Protein AF-A0A2E8DZT0-F1 (afdb_monomer_lite)

Sequence (198 aa):
MDDFVIEVHQVPEGKALTGFEVYEPGVETRVVQIRKRWEPTYAYCPECTNTTEYDGRWKEHRQRRMGPDDYRQRFKQKECADSPTGWTNQCLNCGFELKDTETEEVKKEEDRGEDAEIEWMNTGYMYEGGWWLGIDKIKEMLKTGNSSVVEINFAFVIEGQTRLLPYDKLREVVKTKTILNREGSNDLGFPIHIFRTL

Foldseek 3Di:
DDDDDDDDDDQPPQWDDDPHDIGHDDDPPDDPPPPDPPDDPDQADPPPDDQWDQDPVVRDIDGDDDDPVRSVQQWDWDADPPDPVRIWIAHPPPRDTPVPPPPPPPPCPPPPPFPEAEAEDADFDDDPQWTKDAPVVLVVLLVVCVPDPTWYWYWYCDPNFIWTATSVLSVVCVVVVVWDDDPPDSMITHHRVNIDTD

Secondary structure (DSSP, 8-state):
------PPPPPPTT-EEETTEEEPPPP-------------S-SS-TTT---EEEETTTTEEEE----TTTTS--EEEEE-TTSTTSEEEEETTT--BGGGS----------SS--EEEEEE---EEETTEEEEEHHHHHHHHHHHHH-SSEEEEEEEETTEEEEEEHHHHHHHHHHT-SEE-TT-SEEEEEGGGSEE-

pLDDT: mean 73.6, std 14.79, range [34.88, 89.56]

Structure (mmCIF, N/CA/C/O backbone):
data_AF-A0A2E8DZT0-F1
#
_entry.id   AF-A0A2E8DZT0-F1
#
loop_
_atom_site.group_PDB
_atom_site.id
_atom_site.type_symbol
_atom_site.label_atom_id
_atom_site.label_alt_id
_atom_site.label_comp_id
_atom_site.label_asym_id
_atom_site.label_entity_id
_atom_site.label_seq_id
_atom_site.pdbx_PDB_ins_code
_atom_site.Cartn_x
_atom_site.Cartn_y
_atom_site.Cartn_z
_atom_site.occupancy
_atom_site.B_iso_or_equiv
_atom_site.auth_seq_id
_atom_site.auth_comp_id
_atom_site.auth_asym_id
_atom_site.auth_atom_id
_atom_site.pdbx_PDB_model_num
ATOM 1 N N . MET A 1 1 ? 7.345 35.639 17.636 1.00 43.62 1 MET A N 1
ATOM 2 C CA . MET A 1 1 ? 7.108 35.139 16.271 1.00 43.62 1 MET A CA 1
ATOM 3 C C . MET A 1 1 ? 8.197 35.779 15.454 1.00 43.62 1 MET A C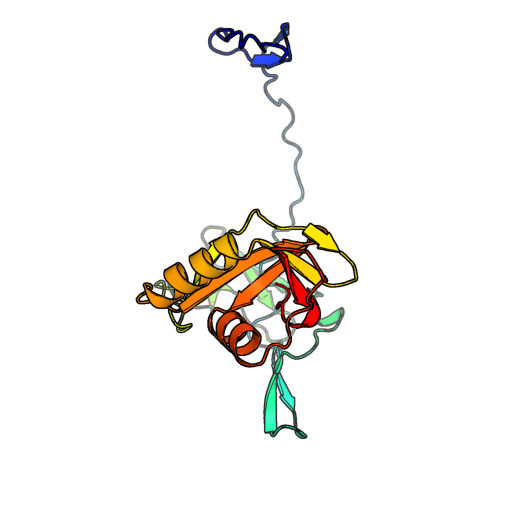 1
ATOM 5 O O . MET A 1 1 ? 8.195 36.997 15.370 1.00 43.62 1 MET A O 1
ATOM 9 N N . ASP A 1 2 ? 9.177 34.991 15.026 1.00 51.59 2 ASP A N 1
ATOM 10 C CA . ASP A 1 2 ? 10.263 35.495 14.191 1.00 51.59 2 ASP A CA 1
ATOM 11 C C . ASP A 1 2 ? 9.775 35.465 12.744 1.00 51.59 2 ASP A C 1
ATOM 13 O O . ASP A 1 2 ? 9.387 34.412 12.232 1.00 51.59 2 ASP A O 1
ATOM 17 N N . ASP A 1 3 ? 9.720 36.640 12.125 1.00 60.50 3 ASP A N 1
ATOM 18 C CA . ASP A 1 3 ? 9.336 36.803 10.730 1.00 60.50 3 ASP A CA 1
ATOM 19 C C . ASP A 1 3 ? 10.474 36.280 9.842 1.00 60.50 3 ASP A C 1
ATOM 21 O O . ASP A 1 3 ? 11.579 36.824 9.837 1.00 60.50 3 ASP A O 1
ATOM 25 N N . PHE A 1 4 ? 10.225 35.210 9.085 1.00 59.91 4 PHE A N 1
ATOM 26 C CA . PHE A 1 4 ? 11.164 34.739 8.069 1.00 59.91 4 PHE A CA 1
ATOM 27 C C . PHE A 1 4 ? 10.953 35.532 6.777 1.00 59.91 4 PHE A C 1
ATOM 29 O O . PHE A 1 4 ? 9.862 35.537 6.206 1.00 59.91 4 PHE A O 1
ATOM 36 N N . VAL A 1 5 ? 12.012 36.186 6.302 1.00 69.62 5 VAL A N 1
ATOM 37 C CA . VAL A 1 5 ? 12.033 36.880 5.010 1.00 69.62 5 VAL A CA 1
ATOM 38 C C . VAL A 1 5 ? 12.418 35.870 3.929 1.00 69.62 5 VAL A C 1
ATOM 40 O O . VAL A 1 5 ? 13.497 35.285 3.978 1.00 69.62 5 VAL A O 1
ATOM 43 N N . ILE A 1 6 ? 11.528 35.642 2.962 1.00 69.88 6 ILE A N 1
ATOM 44 C CA . ILE A 1 6 ? 11.823 34.820 1.783 1.00 69.88 6 ILE A CA 1
ATOM 45 C C . ILE A 1 6 ? 12.498 35.718 0.742 1.00 69.88 6 ILE A C 1
ATOM 47 O O . ILE A 1 6 ? 11.845 36.572 0.144 1.00 69.88 6 ILE A O 1
ATOM 51 N N . GLU A 1 7 ? 13.794 35.515 0.512 1.00 71.25 7 GLU A N 1
ATOM 52 C CA . GLU A 1 7 ? 14.537 36.166 -0.570 1.00 71.25 7 GLU A CA 1
ATOM 53 C C . GLU A 1 7 ? 14.559 35.260 -1.810 1.00 71.25 7 GLU A C 1
ATOM 55 O O . GLU A 1 7 ? 14.970 34.101 -1.753 1.00 71.25 7 GLU A O 1
ATOM 60 N N . VAL A 1 8 ? 14.081 35.777 -2.946 1.00 72.25 8 VAL A N 1
ATOM 61 C CA . VAL A 1 8 ? 14.081 35.064 -4.233 1.00 72.25 8 VAL A CA 1
ATOM 62 C C . VAL A 1 8 ? 15.253 35.567 -5.068 1.00 72.25 8 VAL A C 1
ATOM 64 O O . VAL A 1 8 ? 15.279 36.730 -5.466 1.00 72.25 8 VAL A O 1
ATOM 67 N N . HIS A 1 9 ? 16.205 34.687 -5.377 1.00 73.69 9 HIS A N 1
ATOM 68 C CA . HIS A 1 9 ? 17.336 35.004 -6.249 1.00 73.69 9 HIS A CA 1
ATOM 69 C C . HIS A 1 9 ? 17.108 34.452 -7.659 1.00 73.69 9 HIS A C 1
ATOM 71 O O . HIS A 1 9 ? 16.819 33.268 -7.835 1.00 73.69 9 HIS A O 1
ATOM 77 N N . GLN A 1 10 ? 17.257 35.306 -8.676 1.00 76.50 10 GLN A N 1
ATOM 78 C CA . GLN A 1 10 ? 17.245 34.865 -10.071 1.00 76.50 10 GLN A CA 1
ATOM 79 C C . GLN A 1 10 ? 18.545 34.128 -10.408 1.00 76.50 10 GLN A C 1
ATOM 81 O O . GLN A 1 10 ? 19.638 34.667 -10.234 1.00 76.50 10 GLN A O 1
ATOM 86 N N . VAL A 1 11 ? 18.412 32.909 -10.931 1.00 80.31 11 VAL A N 1
ATOM 87 C CA . VAL A 1 11 ? 19.536 32.135 -11.468 1.00 80.31 11 VAL A CA 1
ATOM 88 C C . VAL A 1 11 ? 19.815 32.595 -12.906 1.00 80.31 11 VAL A C 1
ATOM 90 O O . VAL A 1 11 ? 18.888 32.580 -13.719 1.00 80.31 11 VAL A O 1
ATOM 93 N N . PRO A 1 12 ? 21.053 33.003 -13.251 1.00 81.94 12 PRO A N 1
ATOM 94 C CA . PRO A 1 12 ? 21.423 33.311 -14.630 1.00 81.94 12 PRO A CA 1
ATOM 95 C C . PRO A 1 12 ? 21.226 32.107 -15.560 1.00 81.94 12 PRO A C 1
ATOM 97 O O . PRO A 1 12 ? 21.465 30.963 -15.170 1.00 81.94 12 PRO A O 1
ATOM 100 N N . GLU A 1 13 ? 20.826 32.367 -16.803 1.00 78.81 13 GLU A N 1
ATOM 101 C CA . GLU A 1 13 ? 20.536 31.327 -17.793 1.00 78.81 13 GLU A CA 1
ATOM 102 C C . GLU A 1 13 ? 21.761 30.425 -18.044 1.00 78.81 13 GLU A C 1
ATOM 104 O O . GLU A 1 13 ? 22.881 30.903 -18.232 1.00 78.81 13 GLU A O 1
ATOM 109 N N . GLY A 1 14 ? 21.555 29.104 -17.996 1.00 78.62 14 GLY A N 1
ATOM 110 C CA . GLY A 1 14 ? 22.617 28.104 -18.165 1.00 78.62 14 GLY A CA 1
ATOM 111 C C . GLY A 1 14 ? 23.501 27.861 -16.934 1.00 78.62 14 GLY A C 1
ATOM 112 O O . GLY A 1 14 ? 24.445 27.076 -17.021 1.00 78.62 14 GLY A O 1
ATOM 113 N N . LYS A 1 15 ? 23.211 28.497 -15.791 1.00 82.38 15 LYS A N 1
ATOM 114 C CA . LYS A 1 15 ? 23.936 28.305 -14.525 1.00 82.38 15 LYS A CA 1
ATOM 115 C C . LYS A 1 15 ? 23.040 27.694 -13.448 1.00 82.38 15 LYS A C 1
ATOM 117 O O . LYS A 1 15 ? 21.821 27.659 -13.584 1.00 82.38 15 LYS A O 1
ATOM 122 N N . ALA A 1 16 ? 23.649 27.194 -12.380 1.00 80.25 16 ALA A N 1
ATOM 123 C CA . ALA A 1 16 ? 22.968 26.671 -11.200 1.00 80.25 16 ALA A CA 1
ATOM 124 C C . ALA A 1 16 ? 23.445 27.411 -9.939 1.00 80.25 16 ALA A C 1
ATOM 126 O O . ALA A 1 16 ? 24.497 28.048 -9.949 1.00 80.25 16 ALA A O 1
ATOM 127 N N . LEU A 1 17 ? 22.659 27.359 -8.863 1.00 79.50 17 LEU A N 1
ATOM 128 C CA . LEU A 1 17 ? 22.934 28.051 -7.599 1.00 79.50 17 LEU A CA 1
ATOM 129 C C . LEU A 1 17 ? 22.958 27.049 -6.439 1.00 79.50 17 LEU A C 1
ATOM 131 O O . LEU A 1 17 ? 22.038 26.244 -6.304 1.00 79.50 17 LEU A O 1
ATOM 135 N N . THR A 1 18 ? 23.991 27.123 -5.598 1.00 78.31 18 THR A N 1
ATOM 136 C CA . THR A 1 18 ? 24.073 26.407 -4.314 1.00 78.31 18 THR A CA 1
ATOM 137 C C . THR A 1 18 ? 24.255 27.440 -3.208 1.00 78.31 18 THR A C 1
ATOM 139 O O . THR A 1 18 ? 25.305 28.071 -3.104 1.00 78.31 18 THR A O 1
ATOM 142 N N . GLY A 1 19 ? 23.220 27.658 -2.393 1.00 78.00 19 GLY A N 1
ATOM 143 C CA . GLY A 1 19 ? 23.197 28.789 -1.461 1.00 78.00 19 GLY A CA 1
ATOM 144 C C . GLY A 1 19 ? 23.222 30.116 -2.226 1.00 78.00 19 GLY A C 1
ATOM 145 O O . GLY A 1 19 ? 22.255 30.440 -2.909 1.00 78.00 19 GLY A O 1
ATOM 146 N N . PHE A 1 20 ? 24.341 30.843 -2.148 1.00 75.56 20 PHE A N 1
ATOM 147 C CA . PHE A 1 20 ? 24.574 32.104 -2.872 1.00 75.56 20 PHE A CA 1
ATOM 148 C C . PHE A 1 20 ? 25.614 31.984 -3.997 1.00 75.56 20 PHE A C 1
ATOM 150 O O . PHE A 1 20 ? 25.881 32.956 -4.703 1.00 75.56 20 PHE A O 1
ATOM 157 N N . GLU A 1 21 ? 26.223 30.810 -4.172 1.00 78.75 21 GLU A N 1
ATOM 158 C CA . GLU A 1 21 ? 27.282 30.604 -5.156 1.00 78.75 21 GLU A CA 1
ATOM 159 C C . GLU A 1 21 ? 26.706 30.099 -6.480 1.00 78.75 21 GLU A C 1
ATOM 161 O O . GLU A 1 21 ? 26.074 29.040 -6.549 1.00 78.75 21 GLU A O 1
ATOM 166 N N . VAL A 1 22 ? 26.935 30.871 -7.544 1.00 84.12 22 VAL A N 1
ATOM 167 C CA . VAL A 1 22 ? 26.553 30.508 -8.911 1.00 84.12 22 VAL A CA 1
ATOM 168 C C . VAL A 1 22 ? 27.652 29.636 -9.519 1.00 84.12 22 VAL A C 1
ATOM 170 O O . VAL A 1 22 ? 28.806 30.058 -9.583 1.00 84.12 22 VAL A O 1
ATOM 173 N N . TYR A 1 23 ? 27.298 28.455 -10.023 1.00 81.94 23 TYR A N 1
ATOM 174 C CA . TYR A 1 23 ? 28.223 27.537 -10.688 1.00 81.94 23 TYR A CA 1
ATOM 175 C C . TYR A 1 23 ? 27.718 27.115 -12.072 1.00 81.94 23 TYR A C 1
ATOM 177 O O . TYR A 1 23 ? 26.523 27.157 -12.370 1.00 81.94 23 TYR A O 1
ATOM 185 N N . GLU A 1 24 ? 28.647 26.720 -12.942 1.00 83.50 24 GLU A N 1
ATOM 186 C CA . GLU A 1 24 ? 28.322 26.126 -14.240 1.00 83.50 24 GLU A CA 1
ATOM 187 C C . GLU A 1 24 ? 28.098 24.619 -14.059 1.00 83.50 24 GLU A C 1
ATOM 189 O O . GLU A 1 24 ? 28.984 23.942 -13.525 1.00 83.50 24 GLU A O 1
ATOM 194 N N . PRO A 1 25 ? 26.933 24.072 -14.459 1.00 75.12 25 PRO A N 1
ATOM 195 C CA . PRO A 1 25 ? 26.688 22.640 -14.388 1.00 75.12 25 PRO A CA 1
ATOM 196 C C . PRO A 1 25 ? 27.746 21.905 -15.210 1.00 75.12 25 PRO A C 1
ATOM 198 O O . PRO A 1 25 ? 27.914 22.161 -16.404 1.00 75.12 25 PRO A O 1
ATOM 201 N N . GLY A 1 26 ? 28.480 20.993 -14.574 1.00 69.44 26 GLY A N 1
ATOM 202 C CA . GLY A 1 26 ? 29.454 20.172 -15.279 1.00 69.44 26 GLY A CA 1
ATOM 203 C C . GLY A 1 26 ? 28.753 19.287 -16.307 1.00 69.44 26 GLY A C 1
ATOM 204 O O . GLY A 1 26 ? 27.810 18.574 -15.976 1.00 69.44 26 GLY A O 1
ATOM 205 N N . VAL A 1 27 ? 29.226 19.304 -17.552 1.00 65.94 27 VAL A N 1
ATOM 206 C CA . VAL A 1 27 ? 28.805 18.319 -18.552 1.00 65.94 27 VAL A CA 1
ATOM 207 C C . VAL A 1 27 ? 29.527 17.015 -18.223 1.00 65.94 27 VAL A C 1
ATOM 209 O O . VAL A 1 27 ? 30.761 16.973 -18.206 1.00 65.94 27 VAL A O 1
ATOM 212 N N . GLU A 1 28 ? 28.785 15.954 -17.909 1.00 56.44 28 GLU A N 1
ATOM 213 C CA . GLU A 1 28 ? 29.367 14.647 -17.601 1.00 56.44 28 GLU A CA 1
ATOM 214 C C . GLU A 1 28 ? 30.136 14.111 -18.824 1.00 56.44 28 GLU A C 1
ATOM 216 O O . GLU A 1 28 ? 29.568 13.583 -19.774 1.00 56.44 28 GLU A O 1
ATOM 221 N N . THR A 1 29 ? 31.464 14.248 -18.817 1.00 56.12 29 THR A N 1
ATOM 222 C CA . THR A 1 29 ? 32.358 13.789 -19.903 1.00 56.12 29 THR A CA 1
ATOM 223 C C . THR A 1 29 ? 32.642 12.288 -19.859 1.00 56.12 29 THR A C 1
ATOM 225 O O . THR A 1 29 ? 33.289 11.743 -20.755 1.00 56.12 29 THR A O 1
ATOM 228 N N . ARG A 1 30 ? 32.182 11.595 -18.814 1.00 47.62 30 ARG A N 1
ATOM 229 C CA . ARG A 1 30 ? 32.402 10.165 -18.611 1.00 47.62 30 ARG A CA 1
ATOM 230 C C . ARG A 1 30 ? 31.068 9.452 -18.572 1.00 47.62 30 ARG A C 1
ATOM 232 O O . ARG A 1 30 ? 30.427 9.369 -17.532 1.00 47.62 30 ARG A O 1
ATOM 239 N N . VAL A 1 31 ? 30.703 8.862 -19.704 1.00 45.91 31 VAL A N 1
ATOM 240 C CA . VAL A 1 31 ? 29.687 7.815 -19.728 1.00 45.91 31 VAL A CA 1
ATOM 241 C C . VAL A 1 31 ? 30.276 6.641 -18.951 1.00 45.91 31 VAL A C 1
ATOM 243 O O . VAL A 1 31 ? 31.167 5.940 -19.436 1.00 45.91 31 VAL A O 1
ATOM 246 N N . VAL A 1 32 ? 29.844 6.448 -17.706 1.00 39.53 32 VAL A N 1
ATOM 247 C CA . VAL A 1 32 ? 30.122 5.197 -17.007 1.00 39.53 32 VAL A CA 1
ATOM 248 C C . VAL A 1 32 ? 29.414 4.128 -17.823 1.00 39.53 32 VAL A C 1
ATOM 250 O O . VAL A 1 32 ? 28.187 4.113 -17.906 1.00 39.53 32 VAL A O 1
ATOM 253 N N . GLN A 1 33 ? 30.181 3.257 -18.474 1.00 39.47 33 GLN A N 1
ATOM 254 C CA . GLN A 1 33 ? 29.630 2.079 -19.121 1.00 39.47 33 GLN A CA 1
ATOM 255 C C . GLN A 1 33 ? 29.142 1.155 -18.003 1.00 39.47 33 GLN A C 1
ATOM 257 O O . GLN A 1 33 ? 29.853 0.264 -17.539 1.00 39.47 33 GLN A O 1
ATOM 262 N N . ILE A 1 34 ? 27.935 1.416 -17.502 1.00 38.16 34 ILE A N 1
ATOM 263 C CA . ILE A 1 34 ? 27.258 0.506 -16.597 1.00 38.16 34 ILE A CA 1
ATOM 264 C C . ILE A 1 34 ? 27.076 -0.765 -17.420 1.00 38.16 34 ILE A C 1
ATOM 266 O O . ILE A 1 34 ? 26.310 -0.782 -18.384 1.00 38.16 34 ILE A O 1
ATOM 270 N N . ARG A 1 35 ? 27.795 -1.837 -17.071 1.00 36.00 35 ARG A N 1
ATOM 271 C CA . ARG A 1 35 ? 27.464 -3.192 -17.523 1.00 36.00 35 ARG A CA 1
ATOM 272 C C . ARG A 1 35 ? 26.126 -3.570 -16.888 1.00 36.00 35 ARG A C 1
ATOM 274 O O . ARG A 1 35 ? 26.078 -4.377 -15.967 1.00 36.00 35 ARG A O 1
ATOM 281 N N . LYS A 1 36 ? 25.033 -2.949 -17.337 1.00 37.38 36 LYS A N 1
ATOM 282 C CA . LYS A 1 36 ? 23.689 -3.410 -17.018 1.00 37.38 36 LYS A CA 1
ATOM 283 C C . LYS A 1 36 ? 23.528 -4.724 -17.765 1.00 37.38 36 LYS A C 1
ATOM 285 O O . LYS A 1 36 ? 23.373 -4.736 -18.984 1.00 37.38 36 LYS A O 1
ATOM 290 N N . ARG A 1 37 ? 23.591 -5.843 -17.041 1.00 39.31 37 ARG A N 1
ATOM 291 C CA . ARG A 1 37 ? 22.771 -6.980 -17.447 1.00 39.31 37 ARG A CA 1
ATOM 292 C C . ARG A 1 37 ? 21.345 -6.454 -17.395 1.00 39.31 37 ARG A C 1
ATOM 294 O O . ARG A 1 37 ? 20.893 -6.020 -16.340 1.00 39.31 37 ARG A O 1
ATOM 301 N N . TRP A 1 38 ? 20.691 -6.405 -18.546 1.00 40.94 38 TRP A N 1
ATOM 302 C CA . TRP A 1 38 ? 19.252 -6.210 -18.610 1.00 40.94 38 TRP A CA 1
ATOM 303 C C . TRP A 1 38 ? 18.625 -7.500 -18.093 1.00 40.94 38 TRP A C 1
ATOM 305 O O . TRP A 1 38 ? 18.271 -8.395 -18.854 1.00 40.94 38 TRP A O 1
ATOM 315 N N . GLU A 1 39 ? 18.636 -7.647 -16.773 1.00 43.00 39 GLU A N 1
ATOM 316 C CA . GLU A 1 39 ? 17.892 -8.694 -16.101 1.00 43.00 39 GLU A CA 1
ATOM 317 C C . GLU A 1 39 ? 16.410 -8.355 -16.299 1.00 43.00 39 GLU A C 1
ATOM 319 O O . GLU A 1 39 ? 16.024 -7.199 -16.093 1.00 43.00 39 GLU A O 1
ATOM 324 N N . PRO A 1 40 ? 15.586 -9.298 -16.785 1.00 43.41 40 PRO A N 1
ATOM 325 C CA . PRO A 1 40 ? 14.164 -9.049 -16.951 1.00 43.41 40 PRO A CA 1
ATOM 326 C C . PRO A 1 40 ? 13.554 -8.581 -15.622 1.00 43.41 40 PRO A C 1
ATOM 328 O O . PRO A 1 40 ? 13.905 -9.082 -14.555 1.00 43.41 40 PRO A O 1
ATOM 331 N N . THR A 1 41 ? 12.622 -7.628 -15.700 1.00 49.66 41 THR A N 1
ATOM 332 C CA . THR A 1 41 ? 11.851 -7.087 -14.563 1.00 49.66 41 THR A CA 1
ATOM 333 C C . THR A 1 41 ? 11.038 -8.155 -13.827 1.00 49.66 41 THR A C 1
ATOM 335 O O . THR A 1 41 ? 10.632 -7.942 -12.687 1.00 49.66 41 THR A O 1
ATOM 338 N N . TYR A 1 42 ? 10.825 -9.316 -14.451 1.00 52.22 42 TYR A N 1
ATOM 339 C CA . TYR A 1 42 ? 10.207 -10.478 -13.829 1.00 52.22 42 TYR A CA 1
ATOM 340 C C . TYR A 1 42 ? 11.255 -11.299 -13.072 1.00 52.22 42 TYR A C 1
ATOM 342 O O . TYR A 1 42 ? 12.209 -11.827 -13.644 1.00 52.22 42 TYR A O 1
ATOM 350 N N . ALA A 1 43 ? 11.053 -11.431 -11.760 1.00 58.62 43 ALA A N 1
ATOM 351 C CA . ALA A 1 43 ? 11.957 -12.156 -10.871 1.00 58.62 43 ALA A CA 1
ATOM 352 C C . ALA A 1 43 ? 11.944 -13.690 -11.075 1.00 58.62 43 ALA A C 1
ATOM 354 O O . ALA A 1 43 ? 12.769 -14.385 -10.487 1.00 58.62 43 ALA A O 1
ATOM 355 N N . TYR A 1 44 ? 11.028 -14.215 -11.899 1.00 68.62 44 TYR A N 1
ATOM 356 C CA . TYR A 1 44 ? 10.800 -15.642 -12.141 1.00 68.62 44 TYR A CA 1
ATOM 357 C C . TYR A 1 44 ? 10.283 -15.909 -13.570 1.00 68.62 44 TYR A C 1
ATOM 359 O O . TYR A 1 44 ? 9.916 -14.979 -14.287 1.00 68.62 44 TYR A O 1
ATOM 367 N N . CYS A 1 45 ? 10.265 -17.176 -14.008 1.00 76.44 45 CYS A N 1
ATOM 368 C CA . CYS A 1 45 ? 9.683 -17.563 -15.299 1.00 76.44 45 CYS A CA 1
ATOM 369 C C . CYS A 1 45 ? 8.164 -17.741 -15.160 1.00 76.44 45 CYS A C 1
ATOM 371 O O . CYS A 1 45 ? 7.751 -18.544 -14.325 1.00 76.44 45 CYS A O 1
ATOM 373 N N . PRO A 1 46 ? 7.337 -17.051 -15.966 1.00 74.12 46 PRO A N 1
ATOM 374 C CA . PRO A 1 46 ? 5.881 -17.099 -15.813 1.00 74.12 46 PRO A CA 1
ATOM 375 C C . PRO A 1 46 ? 5.303 -18.497 -16.072 1.00 74.12 46 PRO A C 1
ATOM 377 O O . PRO A 1 46 ? 4.319 -18.870 -15.449 1.00 74.12 46 PRO A O 1
ATOM 380 N N . GLU A 1 47 ? 5.951 -19.286 -16.931 1.00 77.81 47 GLU A N 1
ATOM 381 C CA . GLU A 1 47 ? 5.424 -20.581 -17.366 1.00 77.81 47 GLU A CA 1
ATOM 382 C C . GLU A 1 47 ? 5.717 -21.722 -16.381 1.00 77.81 47 GLU A C 1
ATOM 384 O O . GLU A 1 47 ? 4.904 -22.619 -16.187 1.00 77.81 47 GLU A O 1
ATOM 389 N N . CYS A 1 48 ? 6.903 -21.730 -15.764 1.00 77.81 48 CYS A N 1
ATOM 390 C CA . CYS A 1 48 ? 7.337 -22.861 -14.935 1.00 77.81 48 CYS A CA 1
ATOM 391 C C . CYS A 1 48 ? 7.457 -22.553 -13.443 1.00 77.81 48 CYS A C 1
ATOM 393 O O . CYS A 1 48 ? 7.723 -23.466 -12.660 1.00 77.81 48 CYS A O 1
ATOM 395 N N . THR A 1 49 ? 7.321 -21.291 -13.032 1.00 78.62 49 THR A N 1
ATOM 396 C CA . THR A 1 49 ? 7.395 -20.923 -11.619 1.00 78.62 49 THR A CA 1
ATOM 397 C C . THR A 1 49 ? 5.995 -20.808 -11.026 1.00 78.62 49 THR A C 1
ATOM 399 O O . THR A 1 49 ? 5.268 -19.858 -11.294 1.00 78.62 49 THR A O 1
ATOM 402 N N . ASN A 1 50 ? 5.642 -21.745 -10.144 1.00 78.88 50 ASN A N 1
ATOM 403 C CA . ASN A 1 50 ? 4.383 -21.686 -9.401 1.00 78.88 50 ASN A CA 1
ATOM 404 C C . ASN A 1 50 ? 4.431 -20.582 -8.334 1.00 78.88 50 ASN A C 1
ATOM 406 O O . ASN A 1 50 ? 5.233 -20.635 -7.397 1.00 78.88 50 ASN A O 1
ATOM 410 N N . THR A 1 51 ? 3.539 -19.602 -8.448 1.00 80.19 51 THR A N 1
ATOM 411 C CA . THR A 1 51 ? 3.387 -18.493 -7.488 1.00 80.19 51 THR A CA 1
ATOM 412 C C . THR A 1 51 ? 2.308 -18.759 -6.438 1.00 80.19 51 THR A C 1
ATOM 414 O O . THR A 1 51 ? 2.249 -18.073 -5.418 1.00 80.19 51 THR A O 1
ATOM 417 N N . THR A 1 52 ? 1.480 -19.783 -6.647 1.00 83.38 52 THR A N 1
ATOM 418 C CA . THR A 1 52 ? 0.404 -20.187 -5.737 1.00 83.38 52 THR A CA 1
ATOM 419 C C . THR A 1 52 ? 0.535 -21.652 -5.335 1.00 83.38 52 THR A C 1
ATOM 421 O O . THR A 1 52 ? 1.126 -22.471 -6.040 1.00 83.38 52 THR A O 1
ATOM 424 N N . GLU A 1 53 ? 0.004 -21.980 -4.162 1.00 83.06 53 GLU A N 1
ATOM 425 C CA . GLU A 1 53 ? -0.109 -23.345 -3.657 1.00 83.06 53 GLU A CA 1
ATOM 426 C C . GLU A 1 53 ? -1.515 -23.582 -3.097 1.00 83.06 53 GLU A C 1
ATOM 428 O O . GLU A 1 53 ? -2.170 -22.657 -2.614 1.00 83.06 53 GLU A O 1
ATOM 433 N N . TYR A 1 54 ? -1.993 -24.823 -3.176 1.00 81.81 54 TYR A N 1
ATOM 434 C CA . TYR A 1 54 ? -3.282 -25.197 -2.602 1.00 81.81 54 TYR A CA 1
ATOM 435 C C . TYR A 1 54 ? -3.124 -25.532 -1.117 1.00 81.81 54 TYR A C 1
ATOM 437 O O . TYR A 1 54 ? -2.394 -26.457 -0.749 1.00 81.81 54 TYR A O 1
ATOM 445 N N . ASP A 1 55 ? -3.828 -24.797 -0.261 1.00 77.56 55 ASP A N 1
ATOM 446 C CA . ASP A 1 55 ? -3.878 -25.053 1.171 1.00 77.56 55 ASP A CA 1
ATOM 447 C C . ASP A 1 55 ? -4.958 -26.096 1.479 1.00 77.56 55 ASP A C 1
ATOM 449 O O . ASP A 1 55 ? -6.151 -25.800 1.545 1.00 77.56 55 ASP A O 1
ATOM 453 N N . GLY A 1 56 ? -4.540 -27.342 1.708 1.00 78.12 56 GLY A N 1
ATOM 454 C CA . GLY A 1 56 ? -5.458 -28.440 2.022 1.00 78.12 56 GLY A CA 1
ATOM 455 C C . GLY A 1 56 ? -6.237 -28.272 3.334 1.00 78.12 56 GLY A C 1
ATOM 456 O O . GLY A 1 56 ? -7.261 -28.932 3.513 1.00 78.12 56 GLY A O 1
ATOM 457 N N . ARG A 1 57 ? -5.790 -27.397 4.246 1.00 70.38 57 ARG A N 1
ATOM 458 C CA . ARG A 1 57 ? -6.463 -27.138 5.526 1.00 70.38 57 ARG A CA 1
ATOM 459 C C . ARG A 1 57 ? -7.634 -26.175 5.361 1.00 70.38 57 ARG A C 1
ATOM 461 O O . ARG A 1 57 ? -8.673 -26.386 5.982 1.00 70.38 57 ARG A O 1
ATOM 468 N N . TRP A 1 58 ? -7.461 -25.151 4.530 1.00 66.06 58 TRP A N 1
ATOM 469 C CA . TRP A 1 58 ? -8.463 -24.106 4.291 1.00 66.06 58 TRP A CA 1
ATOM 470 C C . TRP A 1 58 ? -9.218 -24.278 2.966 1.00 66.06 58 TRP A C 1
ATOM 472 O O . TRP A 1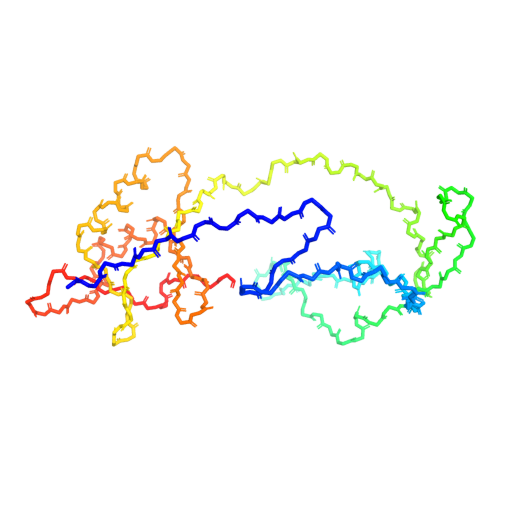 58 ? -10.219 -23.609 2.741 1.00 66.06 58 TRP A O 1
ATOM 482 N N . LYS A 1 59 ? -8.804 -25.251 2.143 1.00 79.12 59 LYS A N 1
ATOM 483 C CA . LYS A 1 59 ? -9.361 -25.569 0.819 1.00 79.12 59 LYS A CA 1
ATOM 484 C C . LYS A 1 59 ? -9.345 -24.380 -0.146 1.00 79.12 59 LYS A C 1
ATOM 486 O O . LYS A 1 59 ? -10.270 -24.206 -0.934 1.00 79.12 59 LYS A O 1
ATOM 491 N N . GLU A 1 60 ? -8.286 -23.582 -0.095 1.00 73.12 60 GLU A N 1
ATOM 492 C CA . GLU A 1 60 ? -8.119 -22.388 -0.925 1.00 73.12 60 GLU A CA 1
ATOM 493 C C . GLU A 1 60 ? -6.736 -22.346 -1.581 1.00 73.12 60 GLU A C 1
ATOM 495 O O . GLU A 1 60 ? -5.781 -22.960 -1.103 1.00 73.12 60 GLU A O 1
ATOM 500 N N . HIS A 1 61 ? -6.625 -21.615 -2.690 1.00 71.12 61 HIS A N 1
ATOM 501 C CA . HIS A 1 61 ? -5.334 -21.294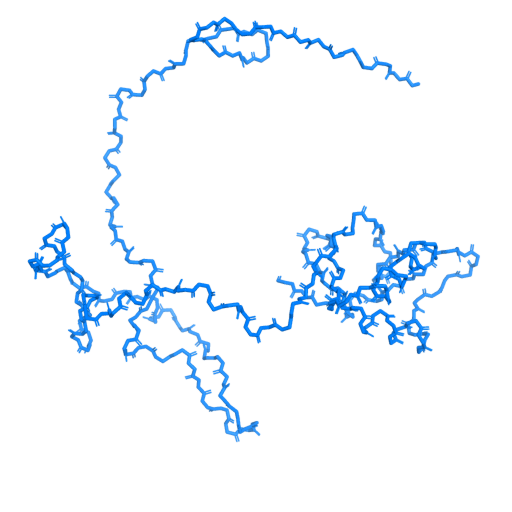 -3.288 1.00 71.12 61 HIS A CA 1
ATOM 502 C C . HIS A 1 61 ? -4.764 -20.055 -2.602 1.00 71.12 61 HIS A C 1
ATOM 504 O O . HIS A 1 61 ? -5.373 -18.989 -2.637 1.00 71.12 61 HIS A O 1
ATOM 510 N N . ARG A 1 62 ? -3.580 -20.191 -2.005 1.00 75.69 62 ARG A N 1
ATOM 511 C CA . ARG A 1 62 ? -2.855 -19.089 -1.366 1.00 75.69 62 ARG A CA 1
ATOM 512 C C . ARG A 1 62 ? -1.556 -18.797 -2.103 1.00 75.69 62 ARG A C 1
ATOM 514 O O . ARG A 1 62 ? -1.041 -19.634 -2.845 1.00 75.69 62 ARG A O 1
ATOM 521 N N . GLN A 1 63 ? -1.002 -17.611 -1.878 1.00 80.81 63 GLN A N 1
ATOM 522 C CA . GLN A 1 63 ? 0.324 -17.274 -2.390 1.00 80.81 63 GLN A CA 1
ATOM 523 C C . GLN A 1 63 ? 1.373 -18.212 -1.780 1.00 80.81 63 GLN A C 1
ATOM 525 O O . GLN A 1 63 ? 1.434 -18.390 -0.560 1.00 80.81 63 GLN A O 1
ATOM 530 N N . ARG A 1 64 ? 2.204 -18.818 -2.632 1.00 83.50 64 ARG A N 1
ATOM 531 C CA . ARG A 1 64 ? 3.314 -19.667 -2.198 1.00 83.50 64 ARG A CA 1
ATOM 532 C C . ARG A 1 64 ? 4.439 -18.778 -1.681 1.00 83.50 64 ARG A C 1
ATOM 534 O O . ARG A 1 64 ? 4.826 -17.807 -2.329 1.00 83.50 64 ARG A O 1
ATOM 541 N N . ARG A 1 65 ? 5.026 -19.133 -0.537 1.00 77.19 65 ARG A N 1
ATOM 542 C CA . ARG A 1 65 ? 6.243 -18.466 -0.061 1.00 77.19 65 ARG A CA 1
ATOM 543 C C . ARG A 1 65 ? 7.411 -18.835 -0.978 1.00 77.19 65 ARG A C 1
ATOM 545 O O . ARG A 1 65 ? 7.845 -19.983 -0.993 1.00 77.19 65 ARG A O 1
ATOM 552 N N . MET A 1 66 ? 7.906 -17.859 -1.726 1.00 75.44 66 MET A N 1
ATOM 553 C CA . MET A 1 66 ? 8.996 -18.042 -2.685 1.00 75.44 66 MET A CA 1
ATOM 554 C C . MET A 1 66 ? 10.333 -18.275 -1.967 1.00 75.44 66 MET A C 1
ATOM 556 O O . MET A 1 66 ? 10.650 -17.599 -0.983 1.00 75.44 66 MET A O 1
ATOM 560 N N . GLY A 1 67 ? 11.109 -19.248 -2.443 1.00 73.25 67 GLY A N 1
ATOM 561 C CA . GLY A 1 67 ? 12.435 -19.573 -1.929 1.00 73.25 67 GLY A CA 1
ATOM 562 C C . GLY A 1 67 ? 13.554 -18.833 -2.672 1.00 73.25 67 GLY A C 1
ATOM 563 O O . GLY A 1 67 ? 13.337 -18.319 -3.766 1.00 73.25 67 GLY A O 1
ATOM 564 N N . PRO A 1 68 ? 14.788 -18.805 -2.132 1.00 70.31 68 PRO A N 1
ATOM 565 C CA . PRO A 1 68 ? 15.920 -18.110 -2.756 1.00 70.31 68 PRO A CA 1
ATOM 566 C C . PRO A 1 68 ? 16.238 -18.570 -4.187 1.00 70.31 68 PRO A C 1
ATOM 568 O O . PRO A 1 68 ? 16.686 -17.769 -5.003 1.00 70.31 68 PRO A O 1
ATOM 571 N N . ASP A 1 69 ? 16.013 -19.849 -4.497 1.00 71.31 69 ASP A N 1
ATOM 572 C CA . ASP A 1 69 ? 16.264 -20.407 -5.828 1.00 71.31 69 ASP A CA 1
ATOM 573 C C . ASP A 1 69 ? 15.188 -20.025 -6.854 1.00 71.31 69 ASP A C 1
ATOM 575 O O . ASP A 1 69 ? 15.496 -19.980 -8.043 1.00 71.31 69 ASP A O 1
ATOM 579 N N . ASP A 1 70 ? 13.969 -19.678 -6.421 1.00 68.25 70 ASP A N 1
ATOM 580 C CA . ASP A 1 70 ? 12.911 -19.201 -7.323 1.00 68.25 70 ASP A CA 1
ATOM 581 C C . ASP A 1 70 ? 13.248 -17.824 -7.924 1.00 68.25 70 ASP A C 1
ATOM 583 O O . ASP A 1 70 ? 12.764 -17.483 -9.000 1.00 68.25 70 ASP A O 1
ATOM 587 N N . TYR A 1 71 ? 14.121 -17.063 -7.251 1.00 65.19 71 TYR A N 1
ATOM 588 C CA . TYR A 1 71 ? 14.641 -15.769 -7.704 1.00 65.19 71 TYR A CA 1
ATOM 589 C C . TYR A 1 71 ? 15.919 -15.889 -8.546 1.00 65.19 71 TYR A C 1
ATOM 591 O O . TYR A 1 71 ? 16.416 -14.896 -9.083 1.00 65.19 71 TYR A O 1
ATOM 599 N N . ARG A 1 72 ? 16.507 -17.089 -8.656 1.00 67.12 72 ARG A N 1
ATOM 600 C CA . ARG A 1 72 ? 17.723 -17.303 -9.449 1.00 67.12 72 ARG A CA 1
ATOM 601 C C . ARG A 1 72 ? 17.345 -17.476 -10.912 1.00 67.12 72 ARG A C 1
ATOM 603 O O . ARG A 1 72 ? 17.075 -18.580 -11.380 1.00 67.12 72 ARG A O 1
ATOM 610 N N . GLN A 1 73 ? 17.365 -16.362 -11.637 1.00 66.31 73 GLN A N 1
ATOM 611 C CA . GLN A 1 73 ? 17.117 -16.307 -13.074 1.00 66.31 73 GLN A CA 1
ATOM 612 C C . GLN A 1 73 ? 17.986 -17.321 -13.835 1.00 66.31 73 GLN A C 1
ATOM 614 O O . GLN A 1 73 ? 19.217 -17.264 -13.813 1.00 66.31 73 GLN A O 1
ATOM 619 N N . ARG A 1 74 ? 17.339 -18.241 -14.556 1.00 73.19 74 ARG A N 1
ATOM 620 C CA . ARG A 1 74 ? 17.987 -19.162 -15.500 1.00 73.19 74 ARG A CA 1
ATOM 621 C C . ARG A 1 74 ? 17.513 -18.868 -16.918 1.00 73.19 74 ARG A C 1
ATOM 623 O O . ARG A 1 74 ? 16.907 -19.720 -17.558 1.00 73.19 74 ARG A O 1
ATOM 630 N N . PHE A 1 75 ? 17.765 -17.654 -17.395 1.00 77.25 75 PHE A N 1
ATOM 631 C CA . PHE A 1 75 ? 17.497 -17.268 -18.779 1.00 77.25 75 PHE A CA 1
ATOM 632 C C . PHE A 1 75 ? 18.798 -17.217 -19.582 1.00 77.25 75 PHE A C 1
ATOM 634 O O . PHE A 1 75 ? 19.838 -16.806 -19.067 1.00 77.25 75 PHE A O 1
ATOM 641 N N . LYS A 1 76 ? 18.740 -17.628 -20.850 1.00 83.69 76 LYS A N 1
ATOM 642 C CA . LYS A 1 76 ? 19.796 -17.379 -21.836 1.00 83.69 76 LYS A CA 1
ATOM 643 C C . LYS A 1 76 ? 19.276 -16.452 -22.923 1.00 83.69 76 LYS A C 1
ATOM 645 O O . LYS A 1 76 ? 18.122 -16.556 -23.332 1.00 83.69 76 LYS A O 1
ATOM 650 N N . GLN A 1 77 ? 20.145 -15.582 -23.411 1.00 82.69 77 GLN A N 1
ATOM 651 C CA . GLN A 1 77 ? 19.851 -14.756 -24.571 1.00 82.69 77 GLN A CA 1
ATOM 652 C C . GLN A 1 77 ? 19.757 -15.648 -25.822 1.00 82.69 77 GLN A C 1
ATOM 654 O O . GLN A 1 77 ? 20.570 -16.559 -26.000 1.00 82.69 77 GLN A O 1
ATOM 659 N N . LYS A 1 78 ? 18.758 -15.407 -26.669 1.00 84.44 78 LYS A N 1
ATOM 660 C CA . LYS A 1 78 ? 18.517 -16.117 -27.929 1.00 84.44 78 LYS A CA 1
ATOM 661 C C . LYS A 1 78 ? 18.196 -15.104 -29.023 1.00 84.44 78 LYS A C 1
ATOM 663 O O . LYS A 1 78 ? 17.535 -14.105 -28.754 1.00 84.44 78 LYS A O 1
ATOM 668 N N . GLU A 1 79 ? 18.673 -15.340 -30.237 1.00 85.81 79 GLU A N 1
ATOM 669 C CA . GLU A 1 79 ? 18.356 -14.485 -31.385 1.00 85.81 79 GLU A CA 1
ATOM 670 C C . GLU A 1 79 ? 16.849 -14.506 -31.671 1.00 85.81 79 GLU A C 1
ATOM 672 O O . GLU A 1 79 ? 16.209 -15.561 -31.637 1.00 85.81 79 GLU A O 1
ATOM 677 N N . CYS A 1 80 ? 16.280 -13.329 -31.923 1.00 82.00 80 CYS A N 1
ATOM 678 C CA . CYS A 1 80 ? 14.865 -13.144 -32.213 1.00 82.00 80 CYS A CA 1
ATOM 679 C C . CYS A 1 80 ? 14.698 -12.025 -33.240 1.00 82.00 80 CYS A C 1
ATOM 681 O O . CYS A 1 80 ? 14.963 -10.864 -32.930 1.00 82.00 80 CYS A O 1
ATOM 683 N N . ALA A 1 81 ? 14.245 -12.376 -34.445 1.00 81.00 81 ALA A N 1
ATOM 684 C CA . ALA A 1 81 ? 14.029 -11.418 -35.530 1.00 81.00 81 ALA A CA 1
ATOM 685 C C . ALA A 1 81 ? 12.910 -10.409 -35.220 1.00 81.00 81 ALA A C 1
ATOM 687 O O . ALA A 1 81 ? 12.953 -9.283 -35.705 1.00 81.00 81 ALA A O 1
ATOM 688 N N . ASP A 1 82 ? 11.955 -10.797 -34.373 1.00 77.00 82 ASP A N 1
ATOM 689 C CA . ASP A 1 82 ? 10.777 -9.993 -34.029 1.00 77.00 82 ASP A CA 1
ATOM 690 C C . ASP A 1 82 ? 11.048 -8.986 -32.893 1.00 77.00 82 ASP A C 1
ATOM 692 O O . ASP A 1 82 ? 10.222 -8.127 -32.596 1.00 77.00 82 ASP A O 1
ATOM 696 N N . SER A 1 83 ? 12.213 -9.068 -32.239 1.00 75.12 83 SER A N 1
ATOM 697 C CA . SER A 1 83 ? 12.613 -8.127 -31.189 1.00 75.12 83 SER A CA 1
ATOM 698 C C . SER A 1 83 ? 13.271 -6.884 -31.799 1.00 75.12 83 SER A C 1
ATOM 700 O O . SER A 1 83 ? 14.198 -7.037 -32.596 1.00 75.12 83 SER A O 1
ATOM 702 N N . PRO A 1 84 ? 12.935 -5.653 -31.356 1.00 71.31 84 PRO A N 1
ATOM 703 C CA . PRO A 1 84 ? 13.617 -4.424 -31.789 1.00 71.31 84 PRO A CA 1
ATOM 704 C C . PRO A 1 84 ? 15.136 -4.442 -31.567 1.00 71.31 84 PRO A C 1
ATOM 706 O O . PRO A 1 84 ? 15.879 -3.706 -32.209 1.00 71.31 84 PRO A O 1
ATOM 709 N N . THR A 1 85 ? 15.604 -5.279 -30.637 1.00 75.12 85 THR A N 1
ATOM 710 C CA . THR A 1 85 ? 17.030 -5.448 -30.325 1.00 75.12 85 THR A CA 1
ATOM 711 C C . THR A 1 85 ? 17.679 -6.626 -31.057 1.00 75.12 85 THR A C 1
ATOM 713 O O . THR A 1 85 ? 18.892 -6.788 -30.963 1.00 75.12 85 THR A O 1
ATOM 716 N N . GLY A 1 86 ? 16.903 -7.460 -31.758 1.00 79.69 86 GLY A N 1
ATOM 717 C CA . GLY A 1 86 ? 17.365 -8.705 -32.383 1.00 79.69 86 GLY A CA 1
ATOM 718 C C . GLY A 1 86 ? 17.526 -9.885 -31.413 1.00 79.69 86 GLY A C 1
ATOM 719 O O . GLY A 1 86 ? 17.960 -10.965 -31.817 1.00 79.69 86 GLY A O 1
ATOM 720 N N . TRP A 1 87 ? 17.184 -9.707 -30.132 1.00 77.88 87 TRP A N 1
ATOM 721 C CA . TRP A 1 87 ? 17.376 -10.712 -29.084 1.00 77.88 87 TRP A CA 1
ATOM 722 C C . TRP A 1 87 ? 16.136 -10.869 -28.199 1.00 77.88 87 TRP A C 1
ATOM 724 O O . TRP A 1 87 ? 15.410 -9.911 -27.938 1.00 77.88 87 TRP A O 1
ATOM 734 N N . THR A 1 88 ? 15.920 -12.083 -27.701 1.00 83.50 88 THR A N 1
ATOM 735 C CA . THR A 1 88 ? 14.952 -12.428 -26.651 1.00 83.50 88 THR A CA 1
ATOM 736 C C . THR A 1 88 ? 15.634 -13.239 -25.545 1.00 83.50 88 THR A C 1
ATOM 738 O O . THR A 1 88 ? 16.793 -13.640 -25.677 1.00 83.50 88 THR A O 1
ATOM 741 N N . ASN A 1 89 ? 14.925 -13.494 -24.448 1.00 83.06 89 ASN A N 1
ATOM 742 C CA . ASN A 1 89 ? 15.389 -14.367 -23.374 1.00 83.06 89 ASN A CA 1
ATOM 743 C C . ASN A 1 89 ? 14.606 -15.682 -23.389 1.00 83.06 89 ASN A C 1
ATOM 745 O O . ASN A 1 89 ? 13.378 -15.672 -23.429 1.00 83.06 89 ASN A O 1
ATOM 749 N N . GLN A 1 90 ? 15.323 -16.802 -23.310 1.00 83.62 90 GLN A N 1
ATOM 750 C CA . GLN A 1 90 ? 14.768 -18.148 -23.219 1.00 83.62 90 GLN A CA 1
ATOM 751 C C . GLN A 1 90 ? 15.032 -18.746 -21.835 1.00 83.62 90 GLN A C 1
ATOM 753 O O . GLN A 1 90 ? 16.183 -18.807 -21.393 1.00 83.62 90 GLN A O 1
ATOM 758 N N . CYS A 1 91 ? 13.987 -19.230 -21.167 1.00 83.12 91 CYS A N 1
ATOM 759 C CA . CYS A 1 91 ? 14.095 -19.992 -19.930 1.00 83.12 91 CYS A CA 1
ATOM 760 C C . CYS A 1 91 ? 14.858 -21.301 -20.184 1.00 83.12 91 CYS A C 1
ATOM 762 O O . CYS A 1 91 ? 14.499 -22.093 -21.053 1.00 83.12 91 CYS A O 1
ATOM 764 N N . LEU A 1 92 ? 15.902 -21.562 -19.401 1.00 81.56 92 LEU A N 1
ATOM 765 C CA . LEU A 1 92 ? 16.695 -22.791 -19.478 1.00 81.56 92 LEU A CA 1
ATOM 766 C C . LEU A 1 92 ? 15.965 -24.014 -18.910 1.00 81.56 92 LEU A C 1
ATOM 768 O O . LEU A 1 92 ? 16.406 -25.132 -19.156 1.00 81.56 92 LEU A O 1
ATOM 772 N N . ASN A 1 93 ? 14.898 -23.813 -18.129 1.00 80.50 93 ASN A N 1
ATOM 773 C CA . ASN A 1 93 ? 14.177 -24.897 -17.463 1.00 80.50 93 ASN A CA 1
ATOM 774 C C . ASN A 1 93 ? 13.040 -25.462 -18.328 1.00 80.50 93 ASN A C 1
ATOM 776 O O . ASN A 1 93 ? 12.967 -26.668 -18.525 1.00 80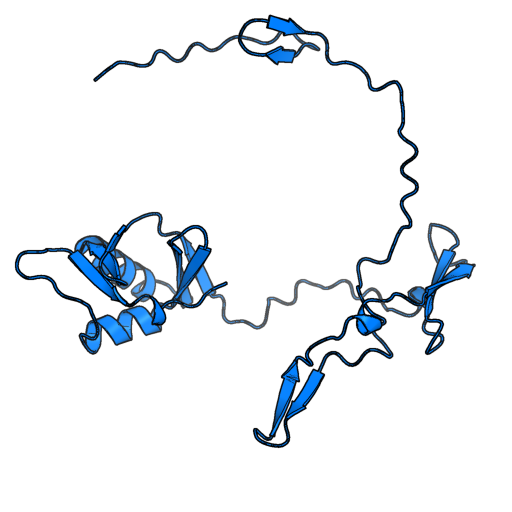.50 93 ASN A O 1
ATOM 780 N N . CYS A 1 94 ? 12.174 -24.596 -18.863 1.00 81.69 94 CYS A N 1
ATOM 781 C CA . CYS A 1 94 ? 11.017 -25.001 -19.674 1.00 81.69 94 CYS A CA 1
ATOM 782 C C . CYS A 1 94 ? 11.123 -24.615 -21.156 1.00 81.69 94 CYS A C 1
ATOM 784 O O . CYS A 1 94 ? 10.262 -24.993 -21.940 1.00 81.69 94 CYS A O 1
ATOM 786 N N . GLY A 1 95 ? 12.154 -23.866 -21.561 1.00 82.38 95 GLY A N 1
ATOM 787 C CA . GLY A 1 95 ? 12.324 -23.435 -22.951 1.00 82.38 95 GLY A CA 1
ATOM 788 C C . GLY A 1 95 ? 11.459 -22.246 -23.374 1.00 82.38 95 GLY A C 1
ATOM 789 O O . GLY A 1 95 ? 11.617 -21.805 -24.509 1.00 82.38 95 GLY A O 1
ATOM 790 N N . PHE A 1 96 ? 10.618 -21.714 -22.477 1.00 82.50 96 PHE A N 1
ATOM 791 C CA . PHE A 1 96 ? 9.770 -20.539 -22.708 1.00 82.50 96 PHE A CA 1
ATOM 792 C C . PHE A 1 96 ? 10.590 -19.337 -23.186 1.00 82.50 96 PHE A C 1
ATOM 794 O O . PHE A 1 96 ? 11.578 -18.974 -22.538 1.00 82.50 96 PHE A O 1
ATOM 801 N N . GLU A 1 97 ? 10.193 -18.718 -24.2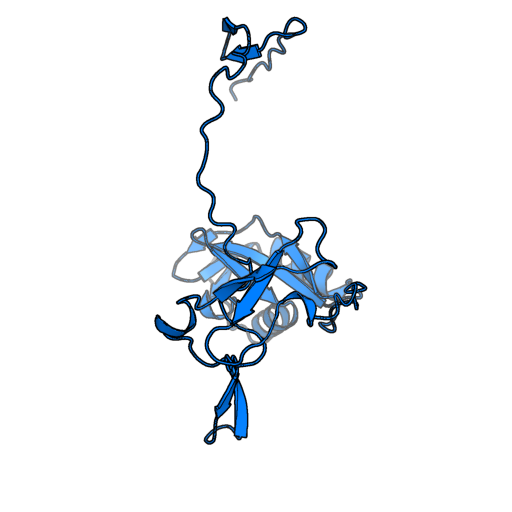95 1.00 82.88 97 GLU A N 1
ATOM 802 C CA . GLU A 1 97 ? 10.814 -17.499 -24.806 1.00 82.88 97 GLU A CA 1
ATOM 803 C C . GLU A 1 97 ? 9.938 -16.300 -24.454 1.00 82.88 97 GLU A C 1
ATOM 805 O O . GLU A 1 97 ? 8.740 -16.309 -24.698 1.00 82.88 97 GLU A O 1
ATOM 810 N N . LEU A 1 98 ? 10.526 -15.217 -23.935 1.00 72.69 98 LEU A N 1
ATOM 811 C CA . LEU A 1 98 ? 9.753 -14.019 -23.566 1.00 72.69 98 LEU A CA 1
ATOM 812 C C . LEU A 1 98 ? 9.004 -13.382 -24.751 1.00 72.69 98 LEU A C 1
ATOM 814 O O . LEU A 1 98 ? 8.101 -12.582 -24.527 1.00 72.69 98 LEU A O 1
ATOM 818 N N . LYS A 1 99 ? 9.369 -13.726 -25.993 1.00 73.75 99 LYS A N 1
ATOM 819 C CA . LYS A 1 99 ? 8.657 -13.288 -27.203 1.00 73.75 99 LYS A CA 1
ATOM 820 C C . LYS A 1 99 ? 7.279 -13.951 -27.357 1.00 73.75 99 LYS A C 1
ATOM 822 O O . LYS A 1 99 ? 6.450 -13.422 -28.079 1.00 73.75 99 LYS A O 1
ATOM 827 N N . ASP A 1 100 ? 7.083 -15.113 -26.727 1.00 66.12 100 ASP A N 1
ATOM 828 C CA . ASP A 1 100 ? 5.841 -15.889 -26.788 1.00 66.12 100 ASP A CA 1
ATOM 829 C C . ASP A 1 100 ? 4.798 -15.326 -25.810 1.00 66.12 100 ASP A C 1
ATOM 831 O O . ASP A 1 100 ? 3.633 -15.711 -25.845 1.00 66.12 100 ASP A O 1
ATOM 835 N N . THR A 1 101 ? 5.214 -14.404 -24.934 1.00 63.62 101 THR A N 1
ATOM 836 C CA . THR A 1 101 ? 4.287 -13.610 -24.135 1.00 63.62 101 THR A CA 1
ATOM 837 C C . THR A 1 101 ? 3.572 -12.667 -25.089 1.00 63.62 101 THR A C 1
ATOM 839 O O . THR A 1 101 ? 4.187 -11.731 -25.606 1.00 63.62 101 THR A O 1
ATOM 842 N N . GLU A 1 102 ? 2.282 -12.898 -25.322 1.00 54.91 102 GLU A N 1
ATOM 843 C CA . GLU A 1 102 ? 1.433 -11.850 -25.865 1.00 54.91 102 GLU A CA 1
ATOM 844 C C . GLU A 1 102 ? 1.600 -10.648 -24.933 1.00 54.91 102 GLU A C 1
ATOM 846 O O . GLU A 1 102 ? 1.308 -10.718 -23.737 1.00 54.91 102 GLU A O 1
ATOM 851 N N . THR A 1 103 ? 2.154 -9.550 -25.449 1.00 46.94 103 THR A N 1
ATOM 852 C CA . THR A 1 103 ? 1.925 -8.247 -24.837 1.00 46.94 103 THR A CA 1
ATOM 853 C C . THR A 1 103 ? 0.442 -7.994 -24.998 1.00 46.94 103 THR A C 1
ATOM 855 O O . THR A 1 103 ? 0.014 -7.357 -25.959 1.00 46.94 103 THR A O 1
ATOM 858 N N . GLU A 1 104 ? -0.350 -8.531 -24.075 1.00 38.84 104 GLU A N 1
ATOM 859 C CA . GLU A 1 104 ? -1.606 -7.905 -23.747 1.00 38.84 104 GLU A CA 1
ATOM 860 C C . GLU A 1 104 ? -1.217 -6.465 -23.426 1.00 38.84 104 GLU A C 1
ATOM 862 O O . GLU A 1 104 ? -0.513 -6.179 -22.451 1.00 38.84 104 GLU A O 1
ATOM 867 N N . GLU A 1 105 ? -1.594 -5.540 -24.312 1.00 37.97 105 GLU A N 1
ATOM 868 C CA . GLU A 1 105 ? -1.875 -4.202 -23.843 1.00 37.97 105 GLU A CA 1
ATOM 869 C C . GLU A 1 105 ? -2.869 -4.437 -22.725 1.00 37.97 105 GLU A C 1
ATOM 871 O O . GLU A 1 105 ? -4.039 -4.738 -22.973 1.00 37.97 105 GLU A O 1
ATOM 876 N N . VAL A 1 106 ? -2.365 -4.381 -21.494 1.00 35.06 106 VAL A N 1
ATOM 877 C CA . VAL A 1 106 ? -3.192 -4.208 -20.325 1.00 35.06 106 VAL A CA 1
ATOM 878 C C . VAL A 1 106 ? -3.873 -2.879 -20.609 1.00 35.06 106 VAL A C 1
ATOM 880 O O . VAL A 1 106 ? -3.397 -1.803 -20.240 1.00 35.06 106 VAL A O 1
ATOM 883 N N . LYS A 1 107 ? -5.012 -2.943 -21.314 1.00 36.06 107 LYS A N 1
ATOM 884 C CA . LYS A 1 107 ? -6.110 -2.041 -21.040 1.00 36.06 107 LYS A CA 1
ATOM 885 C C . LYS A 1 107 ? -6.126 -2.023 -19.531 1.00 36.06 107 LYS A C 1
ATOM 887 O O . LYS A 1 107 ? -6.083 -3.092 -18.924 1.00 36.06 107 LYS A O 1
ATOM 892 N N . LYS A 1 108 ? -6.077 -0.832 -18.944 1.00 36.44 108 LYS A N 1
ATOM 893 C CA . LYS A 1 108 ? -6.489 -0.675 -17.559 1.00 36.44 108 LYS A CA 1
ATOM 894 C C . LYS A 1 108 ? -7.901 -1.252 -17.499 1.00 36.44 108 LYS A C 1
ATOM 896 O O . LYS A 1 108 ? -8.867 -0.546 -17.757 1.00 36.44 108 LYS A O 1
ATOM 901 N N . GLU A 1 109 ? -8.002 -2.561 -17.316 1.00 35.47 109 GLU A N 1
ATOM 902 C CA . GLU A 1 109 ? -9.130 -3.178 -16.684 1.00 35.47 109 GLU A CA 1
ATOM 903 C C . GLU A 1 109 ? -9.111 -2.479 -15.344 1.00 35.47 109 GLU A C 1
ATOM 905 O O . GLU A 1 109 ? -8.124 -2.554 -14.607 1.00 35.47 109 GLU A O 1
ATOM 910 N N . GLU A 1 110 ? -10.107 -1.617 -15.159 1.00 39.22 110 GLU A N 1
ATOM 911 C CA . GLU A 1 110 ? -10.418 -1.047 -13.864 1.00 39.22 110 GLU A CA 1
ATOM 912 C C . GLU A 1 110 ? -10.277 -2.190 -12.874 1.00 39.22 110 GLU A C 1
ATOM 914 O O . GLU A 1 110 ? -10.927 -3.232 -13.033 1.00 39.22 110 GLU A O 1
ATOM 919 N N . ASP A 1 111 ? -9.311 -2.031 -11.965 1.00 34.88 111 ASP A N 1
ATOM 920 C CA . ASP A 1 111 ? -9.052 -2.992 -10.915 1.00 34.88 111 ASP A CA 1
ATOM 921 C C . ASP A 1 111 ? -10.412 -3.397 -10.376 1.00 34.88 111 ASP A C 1
ATOM 923 O O . ASP A 1 111 ? -11.208 -2.570 -9.939 1.00 34.88 111 ASP A O 1
ATOM 927 N N . ARG A 1 112 ? -10.707 -4.690 -10.428 1.00 40.12 112 ARG A N 1
ATOM 928 C CA . ARG A 1 112 ? -11.923 -5.245 -9.843 1.00 40.12 112 ARG A CA 1
ATOM 929 C C . ARG A 1 112 ? -11.794 -5.305 -8.314 1.00 40.12 112 ARG A C 1
ATOM 931 O O . ARG A 1 112 ? -12.204 -6.284 -7.696 1.00 40.12 112 ARG A O 1
ATOM 938 N N . GLY A 1 113 ? -11.164 -4.294 -7.723 1.00 42.12 113 GLY A N 1
ATOM 939 C CA . GLY A 1 113 ? -11.322 -3.903 -6.338 1.00 42.12 113 GLY A CA 1
ATOM 940 C C . GLY A 1 113 ? -12.310 -2.752 -6.353 1.00 42.12 113 GLY A C 1
ATOM 941 O O . GLY A 1 113 ? -12.127 -1.810 -7.109 1.00 42.12 113 GLY A O 1
ATOM 942 N N . GLU A 1 114 ? -13.385 -2.870 -5.585 1.00 47.78 114 GLU A N 1
ATOM 943 C CA . GLU A 1 114 ? -14.326 -1.777 -5.333 1.00 47.78 114 GLU A CA 1
ATOM 944 C C . GLU A 1 114 ? -13.549 -0.456 -5.216 1.00 47.78 114 GLU A C 1
ATOM 946 O O . GLU A 1 114 ? -12.572 -0.423 -4.465 1.00 47.78 114 GLU A O 1
ATOM 951 N N . ASP A 1 115 ? -13.912 0.569 -6.005 1.00 53.12 115 ASP A N 1
ATOM 952 C CA . ASP A 1 115 ? -13.269 1.888 -5.974 1.00 53.12 115 ASP A CA 1
ATOM 953 C C . ASP A 1 115 ? -13.181 2.328 -4.511 1.00 53.12 115 ASP A C 1
ATOM 955 O O . ASP A 1 115 ? -14.182 2.701 -3.901 1.00 53.12 115 ASP A O 1
ATOM 959 N N . ALA A 1 116 ? -12.003 2.183 -3.913 1.00 63.41 116 ALA A N 1
ATOM 960 C CA . ALA A 1 116 ? -11.779 2.508 -2.522 1.00 63.41 116 ALA A CA 1
ATOM 961 C C . ALA A 1 116 ? -10.840 3.707 -2.488 1.00 63.41 116 ALA A C 1
ATOM 963 O O . ALA A 1 116 ? -9.640 3.593 -2.752 1.00 63.41 116 ALA A O 1
ATOM 964 N N . GLU A 1 117 ? -11.391 4.877 -2.190 1.00 78.62 117 GLU A N 1
ATOM 965 C CA . GLU A 1 117 ? -10.623 6.106 -2.085 1.00 78.62 117 GLU A CA 1
ATOM 966 C C . GLU A 1 117 ? -9.764 6.088 -0.819 1.00 78.62 117 GLU A C 1
ATOM 968 O O . GLU A 1 117 ? -10.204 5.694 0.266 1.00 78.62 117 GLU A O 1
ATOM 973 N N . ILE A 1 118 ? -8.512 6.528 -0.953 1.00 82.69 118 ILE A N 1
ATOM 974 C CA . ILE A 1 118 ? -7.598 6.677 0.179 1.00 82.69 118 ILE A CA 1
ATOM 975 C C . ILE A 1 118 ? -7.559 8.144 0.594 1.00 82.69 118 ILE A C 1
ATOM 977 O O . ILE A 1 118 ? -7.080 8.998 -0.152 1.00 82.69 118 ILE A O 1
ATOM 981 N N . GLU A 1 119 ? -7.992 8.423 1.820 1.00 81.25 119 GLU A N 1
ATOM 982 C CA . GLU A 1 119 ? -7.908 9.751 2.424 1.00 81.25 119 GLU A CA 1
ATOM 983 C C . GLU A 1 119 ? -6.724 9.817 3.396 1.00 81.25 119 GLU A C 1
ATOM 985 O O . GLU A 1 119 ? -6.662 9.083 4.385 1.00 81.25 119 GLU A O 1
ATOM 990 N N . TRP A 1 120 ? -5.761 10.698 3.119 1.00 84.31 120 TRP A N 1
ATOM 991 C CA . TRP A 1 120 ? -4.566 10.860 3.948 1.00 84.31 120 TRP A CA 1
ATOM 992 C C . TRP A 1 120 ? -4.833 11.721 5.183 1.00 84.31 120 TRP A C 1
ATOM 994 O O . TRP A 1 120 ? -5.253 12.873 5.094 1.00 84.31 120 TRP A O 1
ATOM 1004 N N . MET A 1 121 ? -4.492 11.177 6.346 1.00 81.62 121 MET A N 1
ATOM 1005 C CA . MET A 1 121 ? -4.738 11.765 7.655 1.00 81.62 121 MET A CA 1
ATOM 1006 C C . MET A 1 121 ? -3.415 12.121 8.339 1.00 81.62 121 MET A C 1
ATOM 1008 O O . MET A 1 121 ? -2.817 11.317 9.053 1.00 81.62 121 MET A O 1
ATOM 1012 N N . ASN A 1 122 ? -2.977 13.372 8.176 1.00 74.12 122 ASN A N 1
ATOM 1013 C CA . ASN A 1 122 ? -1.778 13.922 8.833 1.00 74.12 122 ASN A CA 1
ATOM 1014 C C . ASN A 1 122 ? -2.064 14.458 10.248 1.00 74.12 122 ASN A C 1
ATOM 1016 O O . ASN A 1 122 ? -1.540 15.492 10.658 1.00 74.12 122 ASN A O 1
ATOM 1020 N N . THR A 1 123 ? -2.939 13.787 10.994 1.00 81.12 123 THR A N 1
ATOM 1021 C CA . THR A 1 123 ? -3.376 14.230 12.323 1.00 81.12 123 THR A CA 1
ATOM 1022 C C . THR A 1 123 ? -3.413 13.066 13.300 1.00 81.12 123 THR A C 1
ATOM 1024 O O . THR A 1 123 ? -3.775 11.952 12.922 1.00 81.12 123 THR A O 1
ATOM 1027 N N . GLY A 1 124 ? -3.111 13.354 14.563 1.00 84.44 124 GLY A N 1
ATOM 1028 C CA . GLY A 1 124 ? -3.132 12.397 15.665 1.00 84.44 124 GLY A CA 1
ATOM 1029 C C . GLY A 1 124 ? -1.762 12.209 16.301 1.00 84.44 124 GLY A C 1
ATOM 1030 O O . GLY A 1 124 ? -0.769 12.783 15.854 1.00 84.44 124 GLY A O 1
ATOM 1031 N N . TYR A 1 125 ? -1.721 11.440 17.381 1.00 86.81 125 TYR A N 1
ATOM 1032 C CA . TYR A 1 125 ? -0.487 11.129 18.094 1.00 86.81 125 TYR A CA 1
ATOM 1033 C C . TYR A 1 125 ? -0.541 9.733 18.702 1.00 86.81 125 TYR A C 1
ATOM 1035 O O . TYR A 1 125 ? -1.610 9.205 19.010 1.00 86.81 125 TYR A O 1
ATOM 1043 N N . MET A 1 126 ? 0.629 9.131 18.899 1.00 84.94 126 MET A N 1
ATOM 1044 C CA . MET A 1 126 ? 0.736 7.844 19.572 1.00 84.94 126 MET A CA 1
ATOM 1045 C C . MET A 1 126 ? 0.852 8.034 21.083 1.00 84.94 126 MET A C 1
ATOM 1047 O O . MET A 1 126 ? 1.716 8.769 21.557 1.00 84.94 126 MET A O 1
ATOM 1051 N N . TYR A 1 127 ? 0.004 7.341 21.840 1.00 82.62 127 TYR A N 1
ATOM 1052 C CA . TYR A 1 127 ? 0.066 7.311 23.299 1.00 82.62 127 TYR A CA 1
ATOM 1053 C C . TYR A 1 127 ? -0.516 5.996 23.830 1.00 82.62 127 TYR A C 1
ATOM 1055 O O . TYR A 1 127 ? -1.564 5.549 23.365 1.00 82.62 127 TYR A O 1
ATOM 1063 N N . GLU A 1 128 ? 0.184 5.353 24.771 1.00 81.62 128 GLU A N 1
ATOM 1064 C CA . GLU A 1 128 ? -0.225 4.089 25.420 1.00 81.62 128 GLU A CA 1
ATOM 1065 C C . GLU A 1 128 ? -0.699 2.986 24.446 1.00 81.62 128 GLU A C 1
ATOM 1067 O O . GLU A 1 128 ? -1.678 2.285 24.687 1.00 81.62 128 GLU A O 1
ATOM 1072 N N . GLY A 1 129 ? -0.008 2.828 23.310 1.00 80.06 129 GLY A N 1
ATOM 1073 C CA . GLY A 1 129 ? -0.342 1.799 22.314 1.00 80.06 129 GLY A CA 1
ATOM 1074 C C . GLY A 1 129 ? -1.623 2.070 21.513 1.00 80.06 129 GLY A C 1
ATOM 1075 O O . GLY A 1 129 ? -2.118 1.174 20.822 1.00 80.06 129 GLY A O 1
ATOM 1076 N N . GLY A 1 130 ? -2.154 3.293 21.587 1.00 85.56 130 GLY A N 1
ATOM 1077 C CA . GLY A 1 130 ? -3.245 3.795 20.760 1.00 85.56 130 GLY A CA 1
ATOM 1078 C C . GLY A 1 130 ? -2.822 4.973 19.886 1.00 85.56 130 GLY A C 1
ATOM 1079 O O . GLY A 1 130 ? -1.911 5.731 20.228 1.00 85.56 130 GLY A O 1
ATOM 1080 N N . TRP A 1 131 ? -3.512 5.135 18.761 1.00 88.75 131 TRP A N 1
ATOM 1081 C CA . TRP A 1 131 ? -3.481 6.346 17.949 1.00 88.75 131 TRP A CA 1
ATOM 1082 C C . TRP A 1 131 ? -4.628 7.264 18.362 1.00 88.75 131 TRP A C 1
ATOM 1084 O O . TRP A 1 131 ? -5.795 6.905 18.216 1.00 88.75 131 TRP A O 1
ATOM 1094 N N . TRP A 1 132 ? -4.306 8.427 18.911 1.00 88.81 132 TRP A N 1
ATOM 1095 C CA . TRP A 1 132 ? -5.274 9.348 19.495 1.00 88.81 132 TRP A CA 1
ATOM 1096 C C . TRP A 1 132 ? -5.640 10.454 18.520 1.00 88.81 132 TRP A C 1
ATOM 1098 O O . TRP A 1 132 ? -4.775 11.057 17.883 1.00 88.81 132 TRP A O 1
ATOM 1108 N N . LEU A 1 133 ? -6.942 10.713 18.416 1.00 89.56 133 LEU A N 1
ATOM 1109 C CA . LEU A 1 133 ? -7.533 11.725 17.550 1.00 89.56 133 LEU A CA 1
ATOM 1110 C C . LEU A 1 133 ? -8.564 12.534 18.337 1.00 89.56 133 LEU A C 1
ATOM 1112 O O . LEU A 1 133 ? -9.326 11.976 19.128 1.00 89.56 133 LEU A O 1
ATOM 1116 N N . GLY A 1 134 ? -8.635 13.839 18.075 1.00 88.19 134 GLY A N 1
ATOM 1117 C CA . GLY A 1 134 ? -9.693 14.681 18.629 1.00 88.19 134 GLY A CA 1
ATOM 1118 C C . GLY A 1 134 ? -11.070 14.248 18.122 1.00 88.19 134 GLY A C 1
ATOM 1119 O O . GLY A 1 134 ? -11.229 13.910 16.945 1.00 88.19 134 GLY A O 1
ATOM 1120 N N . ILE A 1 135 ? -12.082 14.294 18.994 1.00 86.31 135 ILE A N 1
ATOM 1121 C CA . ILE A 1 135 ? -13.467 13.912 18.665 1.00 86.31 135 ILE A CA 1
ATOM 1122 C C . ILE A 1 135 ? -13.980 14.607 17.398 1.00 86.31 135 ILE A C 1
ATOM 1124 O O . ILE A 1 135 ? -14.681 13.988 16.598 1.00 86.31 135 ILE A O 1
ATOM 1128 N N . ASP A 1 136 ? -13.635 15.876 17.187 1.00 87.69 136 ASP A N 1
ATOM 1129 C CA . ASP A 1 136 ? -14.107 16.615 16.014 1.00 87.69 136 ASP A CA 1
ATOM 1130 C C . ASP A 1 136 ? -13.513 16.076 14.711 1.00 87.69 136 ASP A C 1
ATOM 1132 O O . ASP A 1 136 ? -14.232 15.976 13.717 1.00 87.69 136 ASP A O 1
ATOM 1136 N N . LYS A 1 137 ? -12.260 15.602 14.735 1.00 87.56 137 LYS A N 1
ATOM 1137 C CA . LYS A 1 137 ? -11.654 14.949 13.570 1.00 87.56 137 LYS A CA 1
ATOM 1138 C C . LYS A 1 137 ? -12.302 13.598 13.284 1.00 87.56 137 LYS A C 1
ATOM 1140 O O . LYS A 1 137 ? -12.531 13.253 12.133 1.00 87.56 137 LYS A O 1
ATOM 1145 N N . ILE A 1 138 ? -12.682 12.860 14.324 1.00 88.00 138 ILE A N 1
ATOM 1146 C CA . ILE A 1 138 ? -13.409 11.592 14.174 1.00 88.00 138 ILE A CA 1
ATOM 1147 C C . ILE A 1 138 ? -14.801 11.830 13.581 1.00 88.00 138 ILE A C 1
ATOM 1149 O O . ILE A 1 138 ? -15.229 11.085 12.703 1.00 88.00 138 ILE A O 1
ATOM 1153 N N . LYS A 1 139 ? -15.509 12.881 14.014 1.00 88.31 139 LYS A N 1
ATOM 1154 C CA . LYS A 1 139 ? -16.792 13.275 13.408 1.00 88.31 139 LYS A CA 1
ATOM 1155 C C . LYS A 1 139 ? -16.628 13.656 11.939 1.00 88.31 139 LYS A C 1
ATOM 1157 O O . LYS A 1 139 ? -17.489 13.307 11.137 1.00 88.31 139 LYS A O 1
ATOM 1162 N N . GLU A 1 140 ? -15.549 14.356 11.595 1.00 88.56 140 GLU A N 1
ATOM 1163 C CA . GLU A 1 140 ? -15.217 14.695 10.211 1.00 88.56 140 GLU A CA 1
ATOM 1164 C C . GLU A 1 140 ? -15.010 13.426 9.377 1.00 88.56 140 GLU A C 1
ATOM 1166 O O . GLU A 1 140 ? -15.717 13.250 8.395 1.00 88.56 140 GLU A O 1
ATOM 1171 N N . MET A 1 141 ? -14.176 12.484 9.832 1.00 87.81 141 MET A N 1
ATOM 1172 C CA . MET A 1 141 ? -13.976 11.188 9.162 1.00 87.81 141 MET A CA 1
ATOM 1173 C C . MET A 1 141 ? -15.289 10.413 8.991 1.00 87.81 141 MET A C 1
ATOM 1175 O O . MET A 1 141 ? -15.574 9.860 7.929 1.00 87.81 141 MET A O 1
ATOM 1179 N N . LEU A 1 142 ? -16.127 10.391 10.035 1.00 88.75 142 LEU A N 1
ATOM 1180 C CA . LEU A 1 142 ? -17.432 9.736 9.981 1.00 88.75 142 LEU A CA 1
ATOM 1181 C C . LEU A 1 142 ? -18.350 10.378 8.937 1.00 88.75 142 LEU A C 1
ATOM 1183 O O . LEU A 1 142 ? -19.095 9.664 8.262 1.00 88.75 142 LEU A O 1
ATOM 1187 N N . LYS A 1 143 ? -18.294 11.709 8.814 1.00 87.81 143 LYS A N 1
ATOM 1188 C CA . LYS A 1 143 ? -19.049 12.476 7.827 1.00 87.81 143 LYS A CA 1
ATOM 1189 C C . LYS A 1 143 ? -18.529 12.204 6.419 1.00 87.81 143 LYS A C 1
ATOM 1191 O O . LYS A 1 143 ? -19.353 11.876 5.575 1.00 87.81 143 LYS A O 1
ATOM 1196 N N . THR A 1 144 ? -17.215 12.278 6.196 1.00 82.56 144 THR A N 1
ATOM 1197 C CA . THR A 1 144 ? -16.591 12.060 4.884 1.00 82.56 144 THR A CA 1
ATOM 1198 C C . THR A 1 144 ? -16.925 10.674 4.345 1.00 82.56 144 THR A C 1
ATOM 1200 O O . THR A 1 144 ? -17.491 10.565 3.259 1.00 82.56 144 THR A O 1
ATOM 1203 N N . GLY A 1 145 ? -16.722 9.627 5.152 1.00 83.44 145 GLY A N 1
ATOM 1204 C CA . GLY A 1 145 ? -17.057 8.261 4.746 1.00 83.44 145 GLY A CA 1
ATOM 1205 C C . GLY A 1 145 ? -18.556 8.006 4.562 1.00 83.44 145 GLY A C 1
ATOM 1206 O O . GLY A 1 145 ? -18.930 7.230 3.695 1.00 83.44 145 GLY A O 1
ATOM 1207 N N . ASN A 1 146 ? -19.440 8.690 5.303 1.00 85.50 146 ASN A N 1
ATOM 1208 C CA . ASN A 1 146 ? -20.889 8.565 5.087 1.00 85.50 146 ASN A CA 1
ATOM 1209 C C . ASN A 1 146 ? -21.386 9.336 3.852 1.00 85.50 146 ASN A C 1
ATOM 1211 O O . ASN A 1 146 ? -22.444 9.016 3.319 1.00 85.50 146 ASN A O 1
ATOM 1215 N N . SER A 1 147 ? -20.688 10.403 3.453 1.00 79.50 147 SER A N 1
ATOM 1216 C CA . SER A 1 147 ? -21.030 11.202 2.270 1.00 79.50 147 SER A CA 1
ATOM 1217 C C . SER A 1 147 ? -20.417 10.675 0.977 1.00 79.50 147 SER A C 1
ATOM 1219 O O . SER A 1 147 ? -20.789 11.151 -0.094 1.00 79.50 147 SER A O 1
ATOM 1221 N N . SER A 1 148 ? -19.479 9.735 1.073 1.00 76.00 148 SER A N 1
ATOM 1222 C CA . SER A 1 148 ? -18.826 9.158 -0.091 1.00 76.00 148 SER A CA 1
ATOM 1223 C C . SER A 1 148 ? -19.730 8.164 -0.811 1.00 76.00 148 SER A C 1
ATOM 1225 O O . SER A 1 148 ? -20.476 7.409 -0.187 1.00 76.00 148 SER A O 1
ATOM 1227 N N . VAL A 1 149 ? -19.651 8.168 -2.141 1.00 72.50 149 VAL A N 1
ATOM 1228 C CA . VAL A 1 149 ? -20.313 7.181 -3.012 1.00 72.50 149 VAL A CA 1
ATOM 1229 C C . VAL A 1 149 ? -19.491 5.885 -3.093 1.00 72.50 149 VAL A C 1
ATOM 1231 O O . VAL A 1 149 ? -20.017 4.840 -3.463 1.00 72.50 149 VAL A O 1
ATOM 1234 N N . VAL A 1 150 ? -18.217 5.965 -2.707 1.00 74.12 150 VAL A N 1
ATOM 1235 C CA . VAL A 1 150 ? -17.184 4.930 -2.804 1.00 74.12 150 VAL A CA 1
ATOM 1236 C C . VAL A 1 150 ? -16.619 4.604 -1.418 1.00 74.12 150 VAL A C 1
ATOM 1238 O O . VAL A 1 150 ? -16.721 5.423 -0.498 1.00 74.12 150 VAL A O 1
ATOM 1241 N N . GLU A 1 151 ? -16.054 3.408 -1.226 1.00 76.38 151 GLU A N 1
ATOM 1242 C CA . GLU A 1 151 ? -15.504 3.029 0.083 1.00 76.38 151 GLU A CA 1
ATOM 1243 C C . GLU A 1 151 ? -14.306 3.930 0.424 1.00 76.38 151 GLU A C 1
ATOM 1245 O O . GLU A 1 151 ? -13.460 4.184 -0.424 1.00 76.38 151 GLU A O 1
ATOM 1250 N N . ILE A 1 152 ? -14.214 4.432 1.661 1.00 82.25 152 ILE A N 1
ATOM 1251 C CA . ILE A 1 152 ? -13.072 5.254 2.092 1.00 82.25 152 ILE A CA 1
ATOM 1252 C C . ILE A 1 152 ? -12.173 4.475 3.048 1.00 82.25 152 ILE A C 1
ATOM 1254 O O . ILE A 1 152 ? -12.612 3.960 4.083 1.00 82.25 152 ILE A O 1
ATOM 1258 N N . ASN A 1 153 ? -10.880 4.477 2.734 1.00 86.81 153 ASN A N 1
ATOM 1259 C CA . ASN A 1 153 ? -9.805 4.034 3.606 1.00 86.81 153 ASN A CA 1
ATOM 1260 C C . ASN A 1 153 ? -9.011 5.240 4.114 1.00 86.81 153 ASN A C 1
ATOM 1262 O O . ASN A 1 153 ? -8.391 5.966 3.342 1.00 86.81 153 ASN A O 1
ATOM 1266 N N . PHE A 1 154 ? -8.968 5.433 5.431 1.00 87.25 154 PHE A N 1
ATOM 1267 C CA . PHE A 1 154 ? -8.174 6.503 6.032 1.00 87.25 154 PHE A CA 1
ATOM 1268 C C . PHE A 1 154 ? -6.732 6.039 6.238 1.00 87.25 154 PHE A C 1
ATOM 1270 O O . PHE A 1 154 ? -6.493 5.076 6.967 1.00 87.25 154 PHE A O 1
ATOM 1277 N N . ALA A 1 155 ? -5.768 6.721 5.625 1.00 87.69 155 ALA A N 1
ATOM 1278 C CA . ALA A 1 155 ? -4.345 6.419 5.739 1.00 87.69 155 ALA A CA 1
ATOM 1279 C C . ALA A 1 155 ? -3.651 7.311 6.768 1.00 87.69 155 ALA A C 1
ATOM 1281 O O . ALA A 1 155 ? -3.775 8.530 6.731 1.00 87.69 155 ALA A O 1
ATOM 1282 N N . PHE A 1 156 ? -2.859 6.707 7.647 1.00 87.00 156 PHE A N 1
ATOM 1283 C CA . PHE A 1 156 ? -2.093 7.381 8.690 1.00 87.00 156 PHE A CA 1
ATOM 1284 C C . PHE A 1 156 ? -0.620 7.007 8.582 1.00 87.00 156 PHE A C 1
ATOM 1286 O O . PHE A 1 156 ? -0.288 5.851 8.320 1.00 87.00 156 PHE A O 1
ATOM 1293 N N . VAL A 1 157 ? 0.270 7.960 8.852 1.00 84.50 157 VAL A N 1
ATOM 1294 C CA . VAL A 1 157 ? 1.696 7.675 9.049 1.00 84.50 157 VAL A CA 1
ATOM 1295 C C . VAL A 1 157 ? 1.942 7.518 10.544 1.00 84.50 157 VAL A C 1
ATOM 1297 O O . VAL A 1 157 ? 1.984 8.494 11.289 1.00 84.50 157 VAL A O 1
ATOM 1300 N N . ILE A 1 158 ? 2.084 6.272 10.987 1.00 81.56 158 ILE A N 1
ATOM 1301 C CA . ILE A 1 158 ? 2.240 5.902 12.393 1.00 81.56 158 ILE A CA 1
ATOM 1302 C C . ILE A 1 158 ? 3.591 5.201 12.540 1.00 81.56 158 ILE A C 1
ATOM 1304 O O . ILE A 1 158 ? 3.810 4.158 11.928 1.00 81.56 158 ILE A O 1
ATOM 1308 N N . GLU A 1 159 ? 4.506 5.780 13.325 1.00 80.81 159 GLU A N 1
ATOM 1309 C CA . GLU A 1 159 ? 5.880 5.264 13.514 1.00 80.81 159 GLU A CA 1
ATOM 1310 C C . GLU A 1 159 ? 6.659 5.070 12.196 1.00 80.81 159 GLU A C 1
ATOM 1312 O O . GLU A 1 159 ? 7.456 4.148 12.051 1.00 80.81 159 GLU A O 1
ATOM 1317 N N . GLY A 1 160 ? 6.417 5.933 11.203 1.00 76.69 160 GLY A N 1
ATOM 1318 C CA . GLY A 1 160 ? 7.063 5.836 9.889 1.00 76.69 160 GLY A CA 1
ATOM 1319 C C . GLY A 1 160 ? 6.508 4.728 8.987 1.00 76.69 160 GLY A C 1
ATOM 1320 O O . GLY A 1 160 ? 7.052 4.505 7.909 1.00 76.69 160 GLY A O 1
ATOM 1321 N N . GLN A 1 161 ? 5.426 4.057 9.395 1.00 80.94 161 GLN A N 1
ATOM 1322 C CA . GLN A 1 161 ? 4.698 3.090 8.577 1.00 80.94 161 GLN A CA 1
ATOM 1323 C C . GLN A 1 161 ? 3.337 3.644 8.166 1.00 80.94 161 GLN A C 1
ATOM 1325 O O . GLN A 1 161 ? 2.629 4.254 8.971 1.00 80.94 161 GLN A O 1
ATOM 1330 N N . THR A 1 162 ? 2.950 3.385 6.918 1.00 84.19 162 THR A N 1
ATOM 1331 C CA . THR A 1 162 ? 1.605 3.695 6.437 1.00 84.19 162 THR A CA 1
ATOM 1332 C C . THR A 1 162 ? 0.632 2.647 6.962 1.00 84.19 162 THR A C 1
ATOM 1334 O O . THR A 1 162 ? 0.786 1.449 6.722 1.00 84.19 162 THR A O 1
ATOM 1337 N N . ARG A 1 163 ? -0.377 3.104 7.696 1.00 87.00 163 ARG A N 1
ATOM 1338 C CA . ARG A 1 163 ? -1.412 2.269 8.298 1.00 87.00 163 ARG A CA 1
ATOM 1339 C C . ARG A 1 163 ? -2.789 2.733 7.840 1.00 87.00 163 ARG A C 1
ATOM 1341 O O . ARG A 1 163 ? -3.081 3.923 7.879 1.00 87.00 163 ARG A O 1
ATOM 1348 N N . LEU A 1 164 ? -3.637 1.798 7.429 1.00 89.06 164 LEU A N 1
ATOM 1349 C CA . LEU A 1 164 ? -4.984 2.050 6.927 1.00 89.06 164 LEU A CA 1
ATOM 1350 C C . LEU A 1 164 ? -6.047 1.721 7.975 1.00 89.06 164 LEU A C 1
ATOM 1352 O O . LEU A 1 164 ? -6.009 0.667 8.610 1.00 89.06 164 LEU A O 1
ATOM 1356 N N . LEU A 1 165 ? -7.046 2.587 8.093 1.00 88.31 165 LEU A N 1
ATOM 1357 C CA . LEU A 1 165 ? -8.275 2.352 8.835 1.00 88.31 165 LEU A CA 1
ATOM 1358 C C . LEU A 1 165 ? -9.465 2.422 7.865 1.00 88.31 165 LEU A C 1
ATOM 1360 O O . LEU A 1 165 ? -9.851 3.522 7.469 1.00 88.31 165 LEU A O 1
ATOM 1364 N N . PRO A 1 166 ? -10.063 1.278 7.491 1.00 87.56 166 PRO A N 1
ATOM 1365 C CA . PRO A 1 166 ? -11.273 1.268 6.674 1.00 87.56 166 PRO A CA 1
ATOM 1366 C C . PRO A 1 166 ? -12.446 1.951 7.381 1.00 87.56 166 PRO A C 1
ATOM 1368 O O . PRO A 1 166 ? -12.607 1.806 8.600 1.00 87.56 166 PRO A O 1
ATOM 1371 N N . TYR A 1 167 ? -13.305 2.644 6.628 1.00 87.50 167 TYR A N 1
ATOM 1372 C CA . TYR A 1 167 ? -14.481 3.323 7.180 1.00 87.50 167 TYR A CA 1
ATOM 1373 C C . TYR A 1 167 ? -15.396 2.379 7.973 1.00 87.50 167 TYR A C 1
ATOM 1375 O O . TYR A 1 167 ? -15.867 2.728 9.060 1.00 87.50 167 TYR A O 1
ATOM 1383 N N . ASP A 1 168 ? -15.596 1.150 7.496 1.00 85.00 168 ASP A N 1
ATOM 1384 C CA . ASP A 1 168 ? -16.410 0.166 8.209 1.00 85.00 168 ASP A CA 1
ATOM 1385 C C . ASP A 1 168 ? -15.839 -0.190 9.582 1.00 85.00 168 ASP A C 1
ATOM 1387 O O . ASP A 1 168 ? -16.589 -0.301 10.557 1.00 85.00 168 ASP A O 1
ATOM 1391 N N . LYS A 1 169 ? -14.509 -0.281 9.689 1.00 86.12 169 LYS A N 1
ATOM 1392 C CA . LYS A 1 169 ? -13.823 -0.517 10.963 1.00 86.12 169 LYS A CA 1
ATOM 1393 C C . LYS A 1 169 ? -13.906 0.692 11.885 1.00 86.12 169 LYS A C 1
ATOM 1395 O O . LYS A 1 169 ? -14.159 0.513 13.075 1.00 86.12 169 LYS A O 1
ATOM 1400 N N . LEU A 1 170 ? -13.777 1.909 11.355 1.00 87.38 170 LEU A N 1
ATOM 1401 C CA . LEU A 1 170 ? -14.019 3.136 12.121 1.00 87.38 170 LEU A CA 1
ATOM 1402 C C . LEU A 1 170 ? -15.440 3.140 12.709 1.00 87.38 170 LEU A C 1
ATOM 1404 O O . LEU A 1 170 ? -15.626 3.371 13.905 1.00 87.38 170 LEU A O 1
ATOM 1408 N N . ARG A 1 171 ? -16.447 2.832 11.885 1.00 86.94 171 ARG A N 1
ATOM 1409 C CA . ARG A 1 171 ? -17.856 2.790 12.290 1.00 86.94 171 ARG A CA 1
ATOM 1410 C C . ARG A 1 171 ? -18.127 1.700 13.324 1.00 86.94 171 ARG A C 1
ATOM 1412 O O . ARG A 1 171 ? -18.876 1.943 14.271 1.00 86.94 171 ARG A O 1
ATOM 1419 N N . GLU A 1 172 ? -17.544 0.517 13.147 1.00 86.38 172 GLU A N 1
ATOM 1420 C CA . GLU A 1 172 ? -17.631 -0.591 14.102 1.00 86.38 172 GLU A CA 1
ATOM 1421 C C . GLU A 1 172 ? -17.080 -0.159 15.462 1.00 86.38 172 GLU A C 1
ATOM 1423 O O . GLU A 1 172 ? -17.811 -0.194 16.447 1.00 86.38 172 GLU A O 1
ATOM 1428 N N . VAL A 1 173 ? -15.849 0.352 15.496 1.00 83.75 173 VAL A N 1
ATOM 1429 C CA . VAL A 1 173 ? -15.135 0.716 16.728 1.00 83.75 173 VAL A CA 1
ATOM 1430 C C . VAL A 1 173 ? -15.829 1.845 17.497 1.00 83.75 173 VAL A C 1
ATOM 1432 O O . VAL A 1 173 ? -15.920 1.794 18.727 1.00 83.75 173 VAL A O 1
ATOM 1435 N N . VAL A 1 174 ? -16.390 2.832 16.791 1.00 82.31 174 VAL A N 1
ATOM 1436 C CA . VAL A 1 174 ? -17.199 3.898 17.408 1.00 82.31 174 VAL A CA 1
ATOM 1437 C C . VAL A 1 174 ? -18.502 3.351 17.996 1.00 82.31 174 VAL A C 1
ATOM 1439 O O . VAL A 1 174 ? -18.903 3.768 19.083 1.00 82.31 174 VAL A O 1
ATOM 1442 N N . LYS A 1 175 ? -19.158 2.393 17.327 1.00 80.19 175 LYS A N 1
ATOM 1443 C CA . LYS A 1 175 ? -20.403 1.777 17.817 1.00 80.19 175 LYS A CA 1
ATOM 1444 C C . LYS A 1 175 ? -20.173 0.845 19.006 1.00 80.19 175 LYS A C 1
ATOM 1446 O O . LYS A 1 175 ? -20.960 0.865 19.949 1.00 80.19 175 LYS A O 1
ATOM 1451 N N . THR A 1 176 ? -19.122 0.030 18.969 1.00 75.62 176 THR A N 1
ATOM 1452 C CA . THR A 1 176 ? -18.821 -0.985 19.993 1.00 75.62 176 THR A CA 1
ATOM 1453 C C . THR A 1 176 ? -18.108 -0.418 21.220 1.00 75.62 176 THR A C 1
ATOM 1455 O O . THR A 1 176 ? -17.943 -1.137 22.202 1.00 75.62 176 THR A O 1
ATOM 1458 N N . LYS A 1 177 ? -17.698 0.861 21.196 1.00 64.50 177 LYS A N 1
ATOM 1459 C CA . LYS A 1 177 ? -16.900 1.514 22.249 1.00 64.50 177 LYS A CA 1
ATOM 1460 C C . LYS A 1 177 ? -15.596 0.776 22.580 1.00 64.50 177 LYS A C 1
ATOM 1462 O O . LYS A 1 177 ? -15.076 0.925 23.679 1.00 64.50 177 LYS A O 1
ATOM 1467 N N . THR A 1 178 ? -15.004 0.049 21.635 1.00 67.50 178 THR A N 1
ATOM 1468 C CA . THR A 1 178 ? -13.642 -0.519 21.767 1.00 67.50 178 THR A CA 1
ATOM 1469 C C . THR A 1 178 ? -12.539 0.548 21.666 1.00 67.50 178 THR A C 1
ATOM 1471 O O . THR A 1 178 ? -11.403 0.260 21.302 1.00 67.50 178 THR A O 1
ATOM 1474 N N . ILE A 1 179 ? -12.890 1.796 21.966 1.00 76.38 179 ILE A N 1
ATOM 1475 C CA . ILE A 1 179 ? -12.042 2.977 21.903 1.00 76.38 179 ILE A CA 1
ATOM 1476 C C . ILE A 1 179 ? -11.424 3.187 23.282 1.00 76.38 179 ILE A C 1
ATOM 1478 O O . ILE A 1 179 ? -12.108 3.098 24.303 1.00 76.38 179 ILE A O 1
ATOM 1482 N N . LEU A 1 180 ? -10.131 3.488 23.306 1.00 80.44 180 LEU A N 1
ATOM 1483 C CA . LEU A 1 180 ? -9.435 3.908 24.511 1.00 80.44 180 LEU A CA 1
ATOM 1484 C C . LEU A 1 180 ? -9.942 5.300 24.891 1.00 80.44 180 LEU A C 1
ATOM 1486 O O . LEU A 1 180 ? -9.890 6.234 24.091 1.00 80.44 180 LEU A O 1
ATOM 1490 N N . ASN A 1 181 ? -10.455 5.427 26.108 1.00 79.19 181 ASN A N 1
ATOM 1491 C CA . ASN A 1 181 ? -10.950 6.688 26.636 1.00 79.19 181 ASN A CA 1
ATOM 1492 C C . ASN A 1 181 ? -10.088 7.103 27.827 1.00 79.19 181 ASN A C 1
ATOM 1494 O O . ASN A 1 181 ? -9.727 6.262 28.650 1.00 79.19 181 ASN A O 1
ATOM 1498 N N . ARG A 1 182 ? -9.770 8.394 27.922 1.00 78.31 182 ARG A N 1
ATOM 1499 C CA . ARG A 1 182 ? -9.030 8.966 29.046 1.00 78.31 182 ARG A CA 1
ATOM 1500 C C . ARG A 1 182 ? -9.925 9.962 29.763 1.00 78.31 182 ARG A C 1
ATOM 1502 O O . ARG A 1 182 ? -10.473 10.864 29.132 1.00 78.31 182 ARG A O 1
ATOM 1509 N N . GLU A 1 183 ? -10.046 9.824 31.080 1.00 71.44 183 GLU A N 1
ATOM 1510 C CA . GLU A 1 183 ? -10.822 10.767 31.887 1.00 71.44 183 GLU A CA 1
ATOM 1511 C C . GLU A 1 183 ? -10.336 12.208 31.660 1.00 71.44 183 GLU A C 1
ATOM 1513 O O . GLU A 1 183 ? -9.139 12.501 31.713 1.00 71.44 183 GLU A O 1
ATOM 1518 N N . GLY A 1 184 ? -11.277 13.103 31.347 1.00 69.94 184 GLY A N 1
ATOM 1519 C CA . GLY A 1 184 ? -11.002 14.517 31.086 1.00 69.94 184 GLY A CA 1
ATOM 1520 C C . GLY A 1 184 ? -10.373 14.839 29.723 1.00 69.94 184 GLY A C 1
ATOM 1521 O O . GLY A 1 184 ? -9.984 15.986 29.516 1.00 69.94 184 GLY A O 1
ATOM 1522 N N . SER A 1 185 ? -10.261 13.876 28.798 1.00 77.06 185 SER A N 1
ATOM 1523 C CA . SER A 1 185 ? -9.779 14.117 27.431 1.00 77.06 185 SER A CA 1
ATOM 1524 C C . SER A 1 185 ? -10.929 14.212 26.425 1.00 77.06 185 SER A C 1
ATOM 1526 O O . SER A 1 185 ? -11.873 13.428 26.478 1.00 77.06 185 SER A O 1
ATOM 1528 N N . ASN A 1 186 ? -10.817 15.140 25.470 1.00 80.50 186 ASN A N 1
ATOM 1529 C CA . ASN A 1 186 ? -11.675 15.194 24.277 1.00 80.50 186 ASN A CA 1
ATOM 1530 C C . ASN A 1 186 ? -11.102 14.374 23.109 1.00 80.50 186 ASN A C 1
ATOM 1532 O O . ASN A 1 186 ? -11.637 14.418 21.998 1.00 80.50 186 ASN A O 1
ATOM 1536 N N . ASP A 1 187 ? -10.013 13.649 23.354 1.00 85.75 187 ASP A N 1
ATOM 1537 C CA . ASP A 1 187 ? -9.393 12.759 22.386 1.00 85.75 187 ASP A CA 1
ATOM 1538 C C . ASP A 1 187 ? -9.837 11.323 22.639 1.00 85.75 187 ASP A C 1
ATOM 1540 O O . ASP A 1 187 ? -10.023 10.889 23.778 1.00 85.75 187 ASP A O 1
ATOM 1544 N N . LEU A 1 188 ? -9.957 10.572 21.555 1.00 86.06 188 LEU A N 1
ATOM 1545 C CA . LEU A 1 188 ? -10.303 9.162 21.557 1.00 86.06 188 LEU A CA 1
ATOM 1546 C C . LEU A 1 188 ? -9.147 8.367 20.953 1.00 86.06 188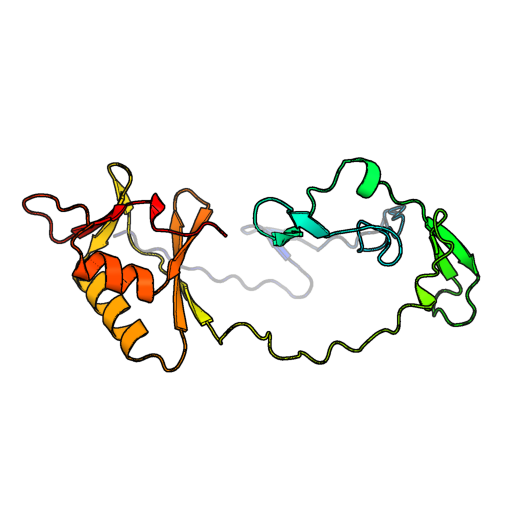 LEU A C 1
ATOM 1548 O O . LEU A 1 188 ? -8.640 8.706 19.881 1.00 86.06 188 LEU A O 1
ATOM 1552 N N . GLY A 1 189 ? -8.729 7.316 21.655 1.00 86.75 189 GLY A N 1
ATOM 1553 C CA . GLY A 1 189 ? -7.625 6.460 21.245 1.00 86.75 189 GLY A CA 1
ATOM 1554 C C . GLY A 1 189 ? -8.101 5.227 20.486 1.00 86.75 189 GLY A C 1
ATOM 1555 O O . GLY A 1 189 ? -8.917 4.444 20.970 1.00 86.75 189 GLY A O 1
ATOM 1556 N N . PHE A 1 190 ? -7.546 5.013 19.302 1.00 87.44 190 PHE A N 1
ATOM 1557 C CA . PHE A 1 190 ? -7.767 3.828 18.487 1.00 87.44 190 PHE A CA 1
ATOM 1558 C C . PHE A 1 190 ? -6.634 2.823 18.718 1.00 87.44 190 PHE A C 1
ATOM 1560 O O . PHE A 1 190 ? -5.478 3.151 18.445 1.00 87.44 190 PHE A O 1
ATOM 1567 N N . PRO A 1 191 ? -6.912 1.602 19.207 1.00 85.69 191 PRO A N 1
ATOM 1568 C CA . PRO A 1 191 ? -5.871 0.598 19.401 1.00 85.69 191 PRO A CA 1
ATOM 1569 C C . PRO A 1 191 ? -5.146 0.270 18.090 1.00 85.69 191 PRO A C 1
ATOM 1571 O O . PRO A 1 191 ? -5.789 0.008 17.082 1.00 85.69 191 PRO A O 1
ATOM 1574 N N . ILE A 1 192 ? -3.814 0.206 18.091 1.00 83.88 192 ILE A N 1
ATOM 1575 C CA . ILE A 1 192 ? -3.026 0.065 16.850 1.00 83.88 192 ILE A CA 1
ATOM 1576 C C . ILE A 1 192 ? -3.355 -1.202 16.034 1.00 83.88 192 ILE A C 1
ATOM 1578 O O . ILE A 1 192 ? -3.242 -1.196 14.810 1.00 83.88 192 ILE A O 1
ATOM 1582 N N . HIS A 1 193 ? -3.816 -2.275 16.679 1.00 82.06 193 HIS A N 1
ATOM 1583 C CA . HIS A 1 193 ? -4.163 -3.536 16.012 1.00 82.06 193 HIS A CA 1
ATOM 1584 C C . HIS A 1 193 ? -5.399 -3.454 15.100 1.00 82.06 193 HIS A C 1
ATOM 1586 O O . HIS A 1 193 ? -5.635 -4.383 14.332 1.00 82.06 193 HIS A O 1
ATOM 1592 N N . ILE A 1 194 ? -6.203 -2.386 15.186 1.00 83.44 194 ILE A N 1
ATOM 1593 C CA . ILE A 1 194 ? -7.353 -2.205 14.288 1.00 83.44 194 ILE A CA 1
ATOM 1594 C C . ILE A 1 194 ? -6.926 -1.693 12.907 1.00 83.44 194 ILE A C 1
ATOM 1596 O O . ILE A 1 194 ? -7.693 -1.804 11.950 1.00 83.44 194 ILE A O 1
ATOM 1600 N N . PHE A 1 195 ? -5.731 -1.104 12.815 1.00 83.69 195 PHE A N 1
ATOM 1601 C CA . PHE A 1 195 ? -5.196 -0.582 11.569 1.00 83.69 195 PHE A CA 1
ATOM 1602 C C . PHE A 1 195 ? -4.559 -1.714 10.761 1.00 83.69 195 PHE A C 1
ATOM 1604 O O . PHE A 1 195 ? -3.847 -2.561 11.303 1.00 83.69 195 PHE A O 1
ATOM 1611 N N . ARG A 1 196 ? -4.775 -1.701 9.448 1.00 81.75 196 ARG A N 1
ATOM 1612 C CA . ARG A 1 196 ? -4.100 -2.588 8.498 1.00 81.75 196 ARG A CA 1
ATOM 1613 C C . ARG A 1 196 ? -2.764 -1.969 8.098 1.00 81.75 196 ARG A C 1
ATOM 1615 O O . ARG A 1 196 ? -2.711 -0.786 7.780 1.00 81.75 196 ARG A O 1
ATOM 1622 N N . THR A 1 197 ? -1.693 -2.749 8.113 1.00 75.12 197 THR A N 1
ATOM 1623 C CA . THR A 1 197 ? -0.396 -2.309 7.581 1.00 75.12 197 THR A CA 1
ATOM 1624 C C . THR A 1 197 ? -0.387 -2.501 6.065 1.00 75.12 197 THR A C 1
ATOM 1626 O O . THR A 1 197 ? -0.833 -3.553 5.601 1.00 75.12 197 THR A O 1
ATOM 1629 N N . LEU A 1 198 ? 0.080 -1.489 5.326 1.00 61.91 198 LEU A N 1
ATOM 1630 C CA . LEU A 1 198 ? 0.388 -1.587 3.893 1.00 61.91 198 LEU A CA 1
ATOM 1631 C C . LEU A 1 198 ? 1.793 -2.148 3.661 1.00 61.91 198 LEU A C 1
ATOM 1633 O O . LEU A 1 198 ? 2.699 -1.801 4.455 1.00 61.91 198 LEU A O 1
#

Radius of gyration: 27.11 Å; chains: 1; bounding box: 53×65×67 Å